Protein AF-A0A2W2H2L5-F1 (afdb_monomer)

Mean predicted aligned error: 10.48 Å

Foldseek 3Di:
DDDDDDDDDDDDDDDDDPPPPDDDDPVPVLLVVLVVLCVVVVHDSVLSNPDDPPDPDPQWDQLVDFEALDADAPPPVQVVLQVVVVVDDLVVLLVLLQLCLDAPQSVLVSLCSNDDKDQAHPQQLDGIALDDPCSSLLRRLLLLLLCQVCVPLRADSVVSNVQSNSSDNVSSLVSNVQSLLSSLVLLVDDLVVSLVSSVVSLVVQCVDPDPVSNVSSVVSCVSQVSVDPVSSVRGPSLSNNQSSQSSNCVPQPGYGFQFKKAFCDDPRHRFIWTFSHFDDDSDHDGQWTFIRTRPDPGTDIGGSRRIITDDPPDDPPPPPPPDD

Secondary structure (DSSP, 8-state):
-------------------------HHHHHHHHHHHHHHHHT--HHHHTTS-TT--STT-EETTSSEESS---S-HHHHHHHHHHTT--HHHHHHHHHHHHSTTHHHHHHHHHHS--B---TTS----BS--TTHHHHHHHHHHHHHHH-GGGSPPHHHHHHHHTTT-HHHHHHHHHHHHHHHHHHTTS-HHHHHHHHHHHHHHHHT-SSHHHHHHHHHHHHHH-TT-HHHHHTS-HHHHHHHHHHHHHHHH-EE-TT-EEEE-SGGGTT-EEEEEEEE--SSSS-SEEEEEETT-SS-EEE-GGGEEE---------------

Organism: NCBI:txid2666298

Nearest PDB structures (foldseek):
  7xn7-assembly1_W  TM=7.846E-01  e=3.409E-01  Komagataella phaffii
  8glt-assembly1_0  TM=2.342E-01  e=5.199E+00  synthetic construct
  7dmf-assembly1_A  TM=2.028E-01  e=4.264E+00  synthetic construct

Solvent-accessible surface area (backbone atoms only — not comparable to full-atom values): 18241 Å² total; per-residue (Å²): 132,88,78,90,81,88,88,80,89,82,88,84,88,84,86,95,72,88,77,77,76,76,77,78,62,78,61,57,64,51,54,47,50,26,48,53,48,12,65,75,72,74,44,58,54,78,60,41,61,69,54,74,96,78,70,91,52,94,78,64,40,43,40,72,52,58,68,34,67,74,44,89,66,84,49,63,67,47,51,49,54,54,56,50,62,77,66,56,51,70,71,54,30,23,52,50,12,43,30,47,46,35,79,39,53,34,26,21,46,39,47,47,68,74,43,59,52,40,72,45,52,88,83,35,68,50,62,63,38,40,38,60,74,60,34,36,58,54,39,17,45,41,42,45,26,48,41,65,76,41,58,87,58,53,68,59,68,68,60,36,55,56,44,10,70,70,30,39,52,69,58,43,46,61,65,39,43,65,43,53,46,51,36,48,54,51,72,72,46,57,70,68,62,45,36,53,49,37,46,52,31,34,56,54,24,54,71,40,90,51,65,69,49,21,52,50,21,54,51,46,49,73,76,55,34,63,88,38,69,70,60,50,71,69,50,27,59,69,19,38,48,27,42,44,40,25,53,51,22,70,80,37,38,18,67,12,51,57,29,43,27,32,30,67,52,72,102,53,44,76,37,50,27,30,30,65,35,63,38,70,63,94,64,74,42,63,67,27,31,34,28,32,38,48,78,44,96,58,69,45,80,42,49,31,80,37,24,30,37,54,71,95,79,70,74,81,75,78,72,78,79,77,82,128

Sequence (324 aa):
MMADDRHTVSDDQHDPCGDRRRRAVPGRARRRAIRARAAMSGVPYSVAARWPDAWPGQCETPASRGRTIYPAGTDGRRRRLIGRRARRTFHQRVQDARMAADLPRGRAGHLVERFPPARGDSGTGVGPLYHGEAREDVLAMVYFTVAAETPSIVPAPGELAWTAELGEETAVDTMCALIDRMVRLALDTEPATLRHRAAAAILAGAAHRGFRTRDEAARLAAAIAPHDPARWAELPFTGGRQILDALLVVAEDGHAPGTRVRITAGPRAGSGATIVGAIWGLTGPPLAYRVHPDRSQAAIVADPDDLIVLTRDSGPSAVPTQEV

Structure (mmCIF, N/CA/C/O backbone):
data_AF-A0A2W2H2L5-F1
#
_entry.id   AF-A0A2W2H2L5-F1
#
loop_
_atom_site.group_PDB
_atom_site.id
_atom_site.type_symbol
_atom_site.label_atom_id
_atom_site.label_alt_id
_atom_site.label_comp_id
_atom_site.label_asym_id
_atom_site.label_entity_id
_atom_site.label_seq_id
_atom_site.pdbx_PDB_ins_code
_atom_site.Cartn_x
_atom_site.Cartn_y
_atom_site.Cartn_z
_atom_site.occupancy
_atom_site.B_iso_or_equiv
_atom_site.auth_seq_id
_atom_site.auth_comp_id
_atom_site.auth_asym_id
_atom_site.auth_atom_id
_atom_site.pdbx_PDB_model_num
ATOM 1 N N . MET A 1 1 ? -42.651 -86.042 62.327 1.00 38.66 1 MET A N 1
ATOM 2 C CA . MET A 1 1 ? -41.682 -85.349 63.204 1.00 38.66 1 MET A CA 1
ATOM 3 C C . MET A 1 1 ? -41.670 -83.903 62.745 1.00 38.66 1 MET A C 1
ATOM 5 O O . MET A 1 1 ? -41.323 -83.684 61.598 1.00 38.66 1 MET A O 1
ATOM 9 N N . MET A 1 2 ? -42.416 -83.022 63.422 1.00 36.72 2 MET A N 1
ATOM 10 C CA . MET A 1 2 ? -41.898 -82.127 64.482 1.00 36.72 2 MET A CA 1
ATOM 11 C C . MET A 1 2 ? -40.766 -81.230 63.947 1.00 36.72 2 MET A C 1
ATOM 13 O O . MET A 1 2 ? -39.793 -81.773 63.445 1.00 36.72 2 MET A O 1
ATOM 17 N N . ALA A 1 3 ? -40.784 -79.902 64.033 1.00 40.78 3 ALA A N 1
ATOM 18 C CA . ALA A 1 3 ? -41.682 -78.932 64.661 1.00 40.78 3 ALA A CA 1
ATOM 19 C C . ALA A 1 3 ? -41.304 -77.519 64.126 1.00 40.78 3 ALA A C 1
ATOM 21 O O . ALA A 1 3 ? -40.204 -77.379 63.596 1.00 40.78 3 ALA A O 1
ATOM 22 N N . ASP A 1 4 ? -42.235 -76.555 64.225 1.00 47.56 4 ASP A N 1
ATOM 23 C CA . ASP A 1 4 ? -42.114 -75.177 64.775 1.00 47.56 4 ASP A CA 1
ATOM 24 C C . ASP A 1 4 ? -40.796 -74.366 64.636 1.00 47.56 4 ASP A C 1
ATOM 26 O O . ASP A 1 4 ? -39.705 -74.906 64.730 1.00 47.56 4 ASP A O 1
ATOM 30 N N . ASP A 1 5 ? -40.759 -73.029 64.541 1.00 46.47 5 ASP A N 1
ATOM 31 C CA . ASP A 1 5 ? -41.768 -71.968 64.643 1.00 46.47 5 ASP A CA 1
ATOM 32 C C . ASP A 1 5 ? -41.159 -70.625 64.142 1.00 46.47 5 ASP A C 1
ATOM 34 O O . ASP A 1 5 ? -39.952 -70.412 64.239 1.00 46.47 5 ASP A O 1
ATOM 38 N N . ARG A 1 6 ? -42.040 -69.739 63.643 1.00 47.91 6 ARG A N 1
ATOM 39 C CA . ARG A 1 6 ? -42.150 -68.255 63.792 1.00 47.91 6 ARG A CA 1
ATOM 40 C C . ARG A 1 6 ? -40.903 -67.347 63.894 1.00 47.91 6 ARG A C 1
ATOM 42 O O . ARG A 1 6 ? -40.088 -67.481 64.791 1.00 47.91 6 ARG A O 1
ATOM 49 N N . HIS A 1 7 ? -40.770 -66.329 63.025 1.00 44.81 7 HIS A N 1
ATOM 50 C CA . HIS A 1 7 ? -41.184 -64.893 63.151 1.00 44.81 7 HIS A CA 1
ATOM 51 C C . HIS A 1 7 ? -39.912 -64.045 62.856 1.00 44.81 7 HIS A C 1
ATOM 53 O O . HIS A 1 7 ? -38.825 -64.524 63.139 1.00 44.81 7 HIS A O 1
ATOM 59 N N . THR A 1 8 ? -39.859 -62.857 62.237 1.00 41.50 8 THR A N 1
ATOM 60 C CA . THR A 1 8 ? -40.768 -61.707 62.058 1.00 41.50 8 THR A CA 1
ATOM 61 C C . THR A 1 8 ? -40.174 -60.747 61.000 1.00 41.50 8 THR A C 1
ATOM 63 O O . THR A 1 8 ? -38.965 -60.551 60.981 1.00 41.50 8 THR A O 1
ATOM 66 N N . VAL A 1 9 ? -41.047 -60.166 60.164 1.00 48.09 9 VAL A N 1
ATOM 67 C CA . VAL A 1 9 ? -41.182 -58.744 59.741 1.00 48.09 9 VAL A CA 1
ATOM 68 C C . VAL A 1 9 ? -39.927 -57.850 59.611 1.00 48.09 9 VAL A C 1
ATOM 70 O O . VAL A 1 9 ? -39.242 -57.615 60.599 1.00 48.09 9 VAL A O 1
ATOM 73 N N . SER A 1 10 ? -39.733 -57.236 58.430 1.00 41.06 10 SER A N 1
ATOM 74 C CA . SER A 1 10 ? -39.792 -55.764 58.248 1.00 41.06 10 SER A CA 1
ATOM 75 C C . SER A 1 10 ? -39.623 -55.323 56.788 1.00 41.06 10 SER A C 1
ATOM 77 O O . SER A 1 10 ? -38.789 -55.852 56.056 1.00 41.06 10 SER A O 1
ATOM 79 N N . ASP A 1 11 ? -40.466 -54.355 56.420 1.00 49.06 11 ASP A N 1
ATOM 80 C CA . ASP A 1 11 ? -40.497 -53.543 55.200 1.00 49.06 11 ASP A CA 1
ATOM 81 C C . ASP A 1 11 ? -39.133 -52.947 54.817 1.00 49.06 11 ASP A C 1
ATOM 83 O O . ASP A 1 11 ? -38.386 -52.526 55.694 1.00 49.06 11 ASP A O 1
ATOM 87 N N . ASP A 1 12 ? -38.868 -52.802 53.512 1.00 43.22 12 ASP A N 1
ATOM 88 C CA . ASP A 1 12 ? -38.590 -51.464 52.973 1.00 43.22 12 ASP A CA 1
ATOM 89 C C . ASP A 1 12 ? -38.657 -51.382 51.438 1.00 43.22 12 ASP A C 1
ATOM 91 O O . ASP A 1 12 ? -38.227 -52.252 50.679 1.00 43.22 12 ASP A O 1
ATOM 95 N N . GLN A 1 13 ? -39.253 -50.275 51.013 1.00 46.31 13 GLN A N 1
ATOM 96 C CA . GLN A 1 13 ? -39.549 -49.819 49.659 1.00 46.31 13 GLN A CA 1
ATOM 97 C C . GLN A 1 13 ? -38.274 -49.454 48.875 1.00 46.31 13 GLN A C 1
ATOM 99 O O . GLN A 1 13 ? -37.405 -48.810 49.449 1.00 46.31 13 GLN A O 1
ATOM 104 N N . HIS A 1 14 ? -38.221 -49.682 47.552 1.00 40.81 14 HIS A N 1
ATOM 105 C CA . HIS A 1 14 ? -38.003 -48.599 46.563 1.00 40.81 14 HIS A CA 1
ATOM 106 C C . HIS A 1 14 ? -37.916 -49.075 45.097 1.00 40.81 14 HIS A C 1
ATOM 108 O O . HIS A 1 14 ? -36.978 -49.740 44.670 1.00 40.81 14 HIS A O 1
ATOM 114 N N . ASP A 1 15 ? -38.922 -48.617 44.353 1.00 44.72 15 ASP A N 1
ATOM 115 C CA . ASP A 1 15 ? -38.850 -47.783 43.144 1.00 44.72 15 ASP A CA 1
ATOM 116 C C . ASP A 1 15 ? -38.347 -48.359 41.790 1.00 44.72 15 ASP A C 1
ATOM 118 O O . ASP A 1 15 ? -37.144 -48.492 41.541 1.00 44.72 15 ASP A O 1
ATOM 122 N N . PRO A 1 16 ? -39.275 -48.611 40.839 1.00 50.47 16 PRO A N 1
ATOM 123 C CA . PRO A 1 16 ? -39.000 -48.973 39.460 1.00 50.47 16 PRO A CA 1
ATOM 124 C C . PRO A 1 16 ? -39.073 -47.733 38.553 1.00 50.47 16 PRO A C 1
ATOM 126 O O . PRO A 1 16 ? -40.080 -47.490 37.895 1.00 50.47 16 PRO A O 1
ATOM 129 N N . CYS A 1 17 ? -37.996 -46.955 38.441 1.00 41.69 17 CYS A N 1
ATOM 130 C CA . CYS A 1 17 ? -37.880 -45.994 37.339 1.00 41.69 17 CYS A CA 1
ATOM 131 C C . CYS A 1 17 ? -36.414 -45.732 36.981 1.00 41.69 17 CYS A C 1
ATOM 133 O O . CYS A 1 17 ? -35.768 -44.791 37.440 1.00 41.69 17 CYS A O 1
ATOM 135 N N . GLY A 1 18 ? -35.864 -46.615 36.144 1.00 41.22 18 GLY A N 1
ATOM 136 C CA . GLY A 1 18 ? -34.534 -46.474 35.560 1.00 41.22 18 GLY A CA 1
ATOM 137 C C . GLY A 1 18 ? -34.492 -45.359 34.518 1.00 41.22 18 GLY A C 1
ATOM 138 O O . GLY A 1 18 ? -34.442 -45.625 33.317 1.00 41.22 18 GLY A O 1
ATOM 139 N N . ASP A 1 19 ? -34.477 -44.112 34.978 1.00 42.84 19 ASP A N 1
ATOM 140 C CA . ASP A 1 19 ? -34.307 -42.932 34.142 1.00 42.84 19 ASP A CA 1
ATOM 141 C C . ASP A 1 19 ? -32.834 -42.836 33.695 1.00 42.84 19 ASP A C 1
ATOM 143 O O . ASP A 1 19 ? -31.970 -42.216 34.325 1.00 42.84 19 ASP A O 1
ATOM 147 N N . ARG A 1 20 ? -32.500 -43.543 32.605 1.00 44.34 20 ARG A N 1
ATOM 148 C CA . ARG A 1 20 ? -31.182 -43.488 31.951 1.00 44.34 20 ARG A CA 1
ATOM 149 C C . ARG A 1 20 ? -30.964 -42.091 31.366 1.00 44.34 20 ARG A C 1
ATOM 151 O O . ARG A 1 20 ? -31.125 -41.868 30.164 1.00 44.34 20 ARG A O 1
ATOM 158 N N . ARG A 1 21 ? -30.507 -41.158 32.206 1.00 46.94 21 ARG A N 1
ATOM 159 C CA . ARG A 1 21 ? -29.950 -39.865 31.790 1.00 46.94 21 ARG A CA 1
ATOM 160 C C . ARG A 1 21 ? -28.825 -40.103 30.782 1.00 46.94 21 ARG A C 1
ATOM 162 O O . ARG A 1 21 ? -27.706 -40.479 31.132 1.00 46.94 21 ARG A O 1
ATOM 169 N N . ARG A 1 22 ? -29.122 -39.883 29.499 1.00 48.09 22 ARG A N 1
ATOM 170 C CA . ARG A 1 22 ? -28.130 -39.870 28.418 1.00 48.09 22 ARG A CA 1
ATOM 171 C C . ARG A 1 22 ? -27.099 -38.784 28.730 1.00 48.09 22 ARG A C 1
ATOM 173 O O . ARG A 1 22 ? -27.402 -37.599 28.620 1.00 48.09 22 ARG A O 1
ATOM 180 N N . ARG A 1 23 ? -25.875 -39.181 29.098 1.00 42.28 23 ARG A N 1
ATOM 181 C CA . ARG A 1 23 ? -24.719 -38.273 29.185 1.00 42.28 23 ARG A CA 1
ATOM 182 C C . ARG A 1 23 ? -24.588 -37.518 27.859 1.00 42.28 23 ARG A C 1
ATOM 184 O O . ARG A 1 23 ? -24.378 -38.127 26.809 1.00 42.28 23 ARG A O 1
ATOM 191 N N . ALA A 1 24 ? -24.732 -36.196 27.902 1.00 43.38 24 ALA A N 1
ATOM 192 C CA . ALA A 1 24 ? -24.499 -35.337 26.752 1.00 43.38 24 ALA A CA 1
ATOM 193 C C . ALA A 1 24 ? -23.047 -35.519 26.284 1.00 43.38 24 ALA A C 1
ATOM 195 O O . ALA A 1 24 ? -22.110 -35.250 27.030 1.00 43.38 24 ALA A O 1
ATOM 196 N N . VAL A 1 25 ? -22.858 -36.015 25.058 1.00 45.66 25 VAL A N 1
ATOM 197 C CA . VAL A 1 25 ? -21.529 -36.226 24.466 1.00 45.66 25 VAL A CA 1
ATOM 198 C C . VAL A 1 25 ? -20.843 -34.856 24.326 1.00 45.66 25 VAL A C 1
ATOM 200 O O . VAL A 1 25 ? -21.313 -34.054 23.507 1.00 45.66 25 VAL A O 1
ATOM 203 N N . PRO A 1 26 ? -19.732 -34.584 25.045 1.00 54.06 26 PRO A N 1
ATOM 204 C CA . PRO A 1 26 ? -19.100 -33.256 25.121 1.00 54.06 26 PRO A CA 1
ATOM 205 C C . PRO A 1 26 ? -18.723 -32.652 23.755 1.00 54.06 26 PRO A C 1
ATOM 207 O O . PRO A 1 26 ? -18.597 -31.442 23.599 1.00 54.06 26 PRO A O 1
ATOM 210 N N . GLY A 1 27 ? -18.612 -33.482 22.713 1.00 65.25 27 GLY A N 1
ATOM 211 C CA . GLY A 1 27 ? -18.274 -33.048 21.359 1.00 65.25 27 GLY A CA 1
ATOM 212 C C . GLY A 1 27 ? -19.417 -32.442 20.533 1.00 65.25 27 GLY A C 1
ATOM 213 O O . GLY A 1 27 ? -19.134 -31.705 19.591 1.00 65.25 27 GLY A O 1
ATOM 214 N N . ARG A 1 28 ? -20.703 -32.718 20.815 1.00 75.56 28 ARG A N 1
ATOM 215 C CA . ARG A 1 28 ? -21.797 -32.230 19.937 1.00 75.56 28 ARG A CA 1
ATOM 216 C C . ARG A 1 28 ? -22.075 -30.742 20.115 1.00 75.56 28 ARG A C 1
ATOM 218 O O . ARG A 1 28 ? -22.237 -30.047 19.113 1.00 75.56 28 ARG A O 1
ATOM 225 N N . ALA A 1 29 ? -22.100 -30.269 21.360 1.00 74.44 29 ALA A N 1
ATOM 226 C CA . ALA A 1 29 ? -22.267 -28.852 21.675 1.00 74.44 29 ALA A CA 1
ATOM 227 C C . ALA A 1 29 ? -21.113 -28.033 21.082 1.00 74.44 29 ALA A C 1
ATOM 229 O O . ALA A 1 29 ? -21.357 -27.095 20.329 1.00 74.44 29 ALA A O 1
ATOM 230 N N . ARG A 1 30 ? -19.869 -28.492 21.278 1.00 76.44 30 ARG A N 1
ATOM 231 C CA . ARG A 1 30 ? -18.670 -27.884 20.688 1.00 76.44 30 ARG A CA 1
ATOM 232 C C . ARG A 1 30 ? -18.723 -27.840 19.158 1.00 76.44 30 ARG A C 1
ATOM 234 O O . ARG A 1 30 ? -18.556 -26.782 18.567 1.00 76.44 30 ARG A O 1
ATOM 241 N N . ARG A 1 31 ? -19.050 -28.952 18.486 1.00 81.75 31 ARG A N 1
ATOM 242 C CA . ARG A 1 31 ? -19.186 -28.975 17.012 1.00 81.75 31 ARG A CA 1
ATOM 243 C C . ARG A 1 31 ? -20.312 -28.073 16.494 1.00 81.75 31 ARG A C 1
ATOM 245 O O . ARG A 1 31 ? -20.193 -27.565 15.381 1.00 81.75 31 ARG A O 1
ATOM 252 N N . ARG A 1 32 ? -21.411 -27.904 17.243 1.00 81.69 32 ARG A N 1
ATOM 253 C CA . ARG A 1 32 ? -22.485 -26.952 16.902 1.00 81.69 32 ARG A CA 1
ATOM 254 C C . ARG A 1 32 ? -22.024 -25.510 17.091 1.00 81.69 32 ARG A C 1
ATOM 256 O O . ARG A 1 32 ? -22.256 -24.714 16.193 1.00 81.69 32 ARG A O 1
ATOM 263 N N . ALA A 1 33 ? -21.320 -25.209 18.181 1.00 74.62 33 ALA A N 1
ATOM 264 C CA . ALA A 1 33 ? -20.744 -23.891 18.430 1.00 74.62 33 ALA A CA 1
ATOM 265 C C . ALA A 1 33 ? -19.726 -23.504 17.346 1.00 74.62 33 ALA A C 1
ATOM 267 O O . ALA A 1 33 ? -19.825 -22.420 16.785 1.00 74.62 33 ALA A O 1
ATOM 268 N N . ILE A 1 34 ? -18.823 -24.415 16.961 1.00 77.00 34 ILE A N 1
ATOM 269 C CA . ILE A 1 34 ? -17.860 -24.181 15.872 1.00 77.00 34 ILE A CA 1
ATOM 270 C C . ILE A 1 34 ? -18.583 -23.961 14.536 1.00 77.00 34 ILE A C 1
ATOM 272 O O . ILE A 1 34 ? -18.215 -23.060 13.790 1.00 77.00 34 ILE A O 1
ATOM 276 N N . ARG A 1 35 ? -19.626 -24.748 14.226 1.00 82.06 35 ARG A N 1
ATOM 277 C CA . ARG A 1 35 ? -20.422 -24.561 12.998 1.00 82.06 35 ARG A CA 1
ATOM 278 C C . ARG A 1 35 ? -21.170 -23.231 12.978 1.00 82.06 35 ARG A C 1
ATOM 280 O O . ARG A 1 35 ? -21.120 -22.542 11.968 1.00 82.06 35 ARG A O 1
ATOM 287 N N . ALA A 1 36 ? -21.835 -22.875 14.075 1.00 74.69 36 ALA A N 1
ATOM 288 C CA . ALA A 1 36 ? -22.517 -21.593 14.206 1.00 74.69 36 ALA A CA 1
ATOM 289 C C . ALA A 1 36 ? -21.519 -20.437 14.062 1.00 74.69 36 ALA A C 1
ATOM 291 O O . ALA A 1 36 ? -21.773 -19.493 13.325 1.00 74.69 36 ALA A O 1
ATOM 292 N N . ARG A 1 37 ? -20.340 -20.560 14.682 1.00 71.25 37 ARG A N 1
ATOM 293 C CA . ARG A 1 37 ? -19.261 -19.576 14.576 1.00 71.25 37 ARG A CA 1
ATOM 294 C C . ARG A 1 37 ? -18.752 -19.435 13.146 1.00 71.25 37 ARG A C 1
ATOM 296 O O . ARG A 1 37 ? -18.727 -18.323 12.650 1.00 71.25 37 ARG A O 1
ATOM 303 N N . ALA A 1 38 ? -18.424 -20.542 12.480 1.00 73.75 38 ALA A N 1
ATOM 304 C CA . ALA A 1 38 ? -18.008 -20.563 11.078 1.00 73.75 38 ALA A CA 1
ATOM 305 C C . ALA A 1 38 ? -19.035 -19.887 10.153 1.00 73.75 38 ALA A C 1
ATOM 307 O O . ALA A 1 38 ? -18.658 -19.118 9.273 1.00 73.75 38 ALA A O 1
ATOM 308 N N . ALA A 1 39 ? -20.328 -20.136 10.385 1.00 70.31 39 ALA A N 1
ATOM 309 C CA . ALA A 1 39 ? -21.407 -19.511 9.627 1.00 70.31 39 ALA A CA 1
ATOM 310 C C . ALA A 1 39 ? -21.512 -17.999 9.888 1.00 70.31 39 ALA A C 1
ATOM 312 O O . ALA A 1 39 ? -21.643 -17.238 8.936 1.00 70.31 39 ALA A O 1
ATOM 313 N N . MET A 1 40 ? -21.416 -17.560 11.149 1.00 64.56 40 MET A N 1
ATOM 314 C CA . MET A 1 40 ? -21.498 -16.138 11.511 1.00 64.56 40 MET A CA 1
ATOM 315 C C . MET A 1 40 ? -20.288 -15.332 11.030 1.00 64.56 40 MET A C 1
ATOM 317 O O . MET A 1 40 ? -20.451 -14.210 10.570 1.00 64.56 40 MET A O 1
ATOM 321 N N . SER A 1 41 ? -19.076 -15.885 11.124 1.00 55.69 41 SER A N 1
ATOM 322 C CA . SER A 1 41 ? -17.852 -15.181 10.724 1.00 55.69 41 SER A CA 1
ATOM 323 C C . SER A 1 41 ? -17.445 -15.414 9.266 1.00 55.69 41 SER A C 1
ATOM 325 O O . SER A 1 41 ? -16.439 -14.864 8.824 1.00 55.69 41 SER A O 1
ATOM 327 N N . GLY A 1 42 ? -18.193 -16.226 8.511 1.00 59.00 42 GLY A N 1
ATOM 328 C CA . GLY A 1 42 ? -17.905 -16.518 7.104 1.00 59.00 42 GLY A CA 1
ATOM 329 C C . GLY A 1 42 ? -16.583 -17.261 6.868 1.00 59.00 42 GLY A C 1
ATOM 330 O O . GLY A 1 42 ? -16.026 -17.177 5.774 1.00 59.00 42 GLY A O 1
ATOM 331 N N . VAL A 1 43 ? -16.056 -17.972 7.874 1.00 64.56 43 VAL A N 1
ATOM 332 C CA . VAL A 1 43 ? -14.782 -18.713 7.782 1.00 64.56 43 VAL A CA 1
ATOM 333 C C . VAL A 1 43 ? -15.005 -20.228 7.714 1.00 64.56 43 VAL A C 1
ATOM 335 O O . VAL A 1 43 ? -15.984 -20.735 8.265 1.00 64.56 43 VAL A O 1
ATOM 338 N N . PRO A 1 44 ? -14.088 -21.004 7.102 1.00 76.12 44 PRO A N 1
ATOM 339 C CA . PRO A 1 44 ? -14.177 -22.461 7.096 1.00 76.12 44 PRO A CA 1
ATOM 340 C C . PRO A 1 44 ? -14.185 -23.062 8.509 1.00 76.12 44 PRO A C 1
ATOM 342 O O . PRO A 1 44 ? -13.498 -22.586 9.416 1.00 76.12 44 PRO A O 1
ATOM 345 N N . TYR A 1 45 ? -14.896 -24.181 8.684 1.00 79.88 45 TYR A N 1
ATOM 346 C CA . TYR A 1 45 ? -15.022 -24.885 9.969 1.00 79.88 45 TYR A CA 1
ATOM 347 C C . TYR A 1 45 ? -13.668 -25.174 10.640 1.00 79.88 45 TYR A C 1
ATOM 349 O O . TYR A 1 45 ? -13.535 -25.033 11.852 1.00 79.88 45 TYR A O 1
ATOM 357 N N . SER A 1 46 ? -12.652 -25.560 9.864 1.00 74.12 46 SER A N 1
ATOM 358 C CA . SER A 1 46 ? -11.307 -25.879 10.364 1.00 74.12 46 SER A CA 1
ATOM 359 C C . SER A 1 46 ? -10.554 -24.669 10.920 1.00 74.12 46 SER A C 1
ATOM 361 O O . SER A 1 46 ? -9.665 -24.854 11.748 1.00 74.12 46 SER A O 1
ATOM 363 N N . VAL A 1 47 ? -10.902 -23.453 10.491 1.00 70.00 47 VAL A N 1
ATOM 364 C CA . VAL A 1 47 ? -10.371 -22.195 11.033 1.00 70.00 47 VAL A CA 1
ATOM 365 C C . VAL A 1 47 ? -11.104 -21.857 12.327 1.00 70.00 47 VAL A C 1
ATOM 367 O O . VAL A 1 47 ? -10.467 -21.668 13.360 1.00 70.00 47 VAL A O 1
ATOM 370 N N . ALA A 1 48 ? -12.440 -21.912 12.310 1.00 69.94 48 ALA A N 1
ATOM 371 C CA . ALA A 1 48 ? -13.263 -21.685 13.500 1.00 69.94 48 ALA A CA 1
ATOM 372 C C . ALA A 1 48 ? -12.965 -22.686 14.636 1.00 69.94 48 ALA A C 1
ATOM 374 O O . ALA A 1 48 ? -13.058 -22.333 15.808 1.00 69.94 48 ALA A O 1
ATOM 375 N N . ALA A 1 49 ? -12.584 -23.926 14.305 1.00 76.19 49 ALA A N 1
ATOM 376 C CA . ALA A 1 49 ? -12.261 -24.978 15.272 1.00 76.19 49 ALA A CA 1
ATOM 377 C C . ALA A 1 49 ? -10.937 -24.759 16.023 1.00 76.19 49 ALA A C 1
ATOM 379 O O . ALA A 1 49 ? -10.736 -25.368 17.073 1.00 76.19 49 ALA A O 1
ATOM 380 N N . ARG A 1 50 ? -10.026 -23.936 15.482 1.00 73.00 50 ARG A N 1
ATOM 381 C CA . ARG A 1 50 ? -8.729 -23.617 16.109 1.00 73.00 50 ARG A CA 1
ATOM 382 C C . ARG A 1 50 ? -8.823 -22.461 17.097 1.00 73.00 50 ARG A C 1
ATOM 384 O O . ARG A 1 50 ? -7.855 -22.181 17.796 1.00 73.00 50 ARG A O 1
ATOM 391 N N . TRP A 1 51 ? -9.959 -21.773 17.147 1.00 65.75 51 TRP A N 1
ATOM 392 C CA . TRP A 1 51 ? -10.151 -20.682 18.087 1.00 65.75 51 TRP A CA 1
ATOM 393 C C . TRP A 1 51 ? -10.450 -21.261 19.477 1.00 65.75 51 TRP A C 1
ATOM 395 O O . TRP A 1 51 ? -11.333 -22.113 19.590 1.00 65.75 51 TRP A O 1
ATOM 405 N N . PRO A 1 52 ? -9.720 -20.849 20.530 1.00 56.22 52 PRO A N 1
ATOM 406 C CA . PRO A 1 52 ? -9.914 -21.389 21.870 1.00 56.22 52 PRO A CA 1
ATOM 407 C C . PRO A 1 52 ? -11.341 -21.134 22.376 1.00 56.22 52 PRO A C 1
ATOM 409 O O . PRO A 1 52 ? -11.928 -20.078 22.127 1.00 56.22 52 PRO A O 1
ATOM 412 N N . ASP A 1 53 ? -11.881 -22.109 23.114 1.00 53.31 53 ASP A N 1
ATOM 413 C CA . ASP A 1 53 ? -13.258 -22.140 23.639 1.00 53.31 53 ASP A CA 1
ATOM 414 C C . ASP A 1 53 ? -13.539 -21.045 24.706 1.00 53.31 53 ASP A C 1
ATOM 416 O O . ASP A 1 53 ? -14.658 -20.931 25.194 1.00 53.31 53 ASP A O 1
ATOM 420 N N . ALA A 1 54 ? -12.545 -20.216 25.054 1.00 45.34 54 ALA A N 1
ATOM 421 C CA . ALA A 1 54 ? -12.536 -19.363 26.245 1.00 45.34 54 ALA A CA 1
ATOM 422 C C . ALA A 1 54 ? -12.674 -17.846 26.000 1.00 45.34 54 ALA A C 1
ATOM 424 O O . ALA A 1 54 ? -12.393 -17.084 26.916 1.00 45.34 54 ALA A O 1
ATOM 425 N N . TRP A 1 55 ? -13.086 -17.374 24.815 1.00 48.41 55 TRP A N 1
ATOM 426 C CA . TRP A 1 55 ? -13.318 -15.930 24.627 1.00 48.41 55 TRP A CA 1
ATOM 427 C C . TRP A 1 55 ? -14.763 -15.556 25.008 1.00 48.41 55 TRP A C 1
ATOM 429 O O . TRP A 1 55 ? -15.687 -15.933 24.275 1.00 48.41 55 TRP A O 1
ATOM 439 N N . PRO A 1 56 ? -15.000 -14.855 26.13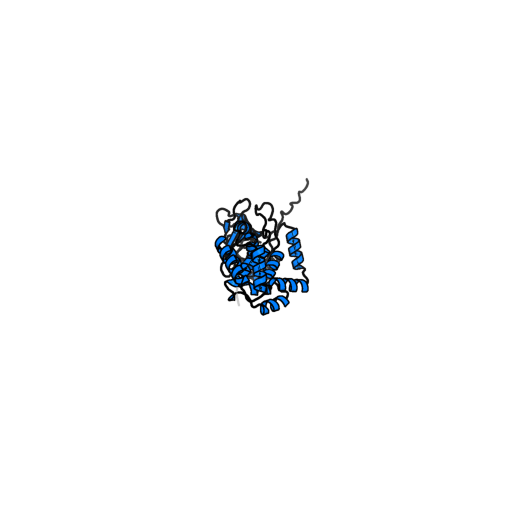5 1.00 40.59 56 PRO A N 1
ATOM 440 C CA . PRO A 1 56 ? -16.333 -14.450 26.551 1.00 40.59 56 PRO A CA 1
ATOM 441 C C . PRO A 1 56 ? -16.714 -13.195 25.763 1.00 40.59 56 PRO A C 1
ATOM 443 O O . PRO A 1 56 ? -16.194 -12.114 26.006 1.00 40.59 56 PRO A O 1
ATOM 446 N N . GLY A 1 57 ? -17.587 -13.362 24.773 1.00 51.50 57 GLY A N 1
ATOM 447 C CA . GLY A 1 57 ? -18.011 -12.290 23.874 1.00 51.50 57 GLY A CA 1
ATOM 448 C C . GLY A 1 57 ? -18.247 -12.855 22.484 1.00 51.50 57 GLY A C 1
ATOM 449 O O . GLY A 1 57 ? -17.324 -13.010 21.685 1.00 51.50 57 GLY A O 1
ATOM 450 N N . GLN A 1 58 ? -19.488 -13.252 22.207 1.00 52.72 58 GLN A N 1
ATOM 451 C CA . GLN A 1 58 ? -19.884 -13.674 20.867 1.00 52.72 58 GLN A CA 1
ATOM 452 C C . GLN A 1 58 ? -19.615 -12.497 19.911 1.00 52.72 58 GLN A C 1
ATOM 454 O O . GLN A 1 58 ? -20.072 -11.392 20.170 1.00 52.72 58 GLN A O 1
ATOM 459 N N . CYS A 1 59 ? -18.843 -12.748 18.847 1.00 60.75 59 CYS A N 1
ATOM 460 C CA . CYS A 1 59 ? -18.464 -11.809 17.772 1.00 60.75 59 CYS A CA 1
ATOM 461 C C . CYS A 1 59 ? -17.217 -10.931 17.986 1.00 60.75 59 CYS A C 1
ATOM 463 O O . CYS A 1 59 ? -16.829 -10.220 17.063 1.00 60.75 59 CYS A O 1
ATOM 465 N N . GLU A 1 60 ? -16.514 -11.034 19.114 1.00 71.56 60 GLU A N 1
ATOM 466 C CA . GLU A 1 60 ? -15.266 -10.286 19.317 1.00 71.56 60 GLU A CA 1
ATOM 467 C C . GLU A 1 60 ? -14.056 -11.097 18.836 1.00 71.56 60 GLU A C 1
ATOM 469 O O . GLU A 1 60 ? -13.792 -12.198 19.324 1.00 71.56 60 GLU A O 1
ATOM 474 N N . THR A 1 61 ? -13.338 -10.575 17.837 1.00 84.38 61 THR A N 1
ATOM 475 C CA . THR A 1 61 ? -12.111 -11.193 17.307 1.00 84.38 61 THR A CA 1
ATOM 476 C C . THR A 1 61 ? -10.941 -10.244 17.559 1.00 84.38 61 THR A C 1
ATOM 478 O O . THR A 1 61 ? -11.028 -9.093 17.124 1.00 84.38 61 THR A O 1
ATOM 481 N N . PRO A 1 62 ? -9.872 -10.674 18.257 1.00 87.38 62 PRO A N 1
ATOM 482 C CA . PRO A 1 62 ? -8.648 -9.883 18.373 1.00 87.38 62 PRO A CA 1
ATOM 483 C C . PRO A 1 62 ? -8.113 -9.501 16.992 1.00 87.38 62 PRO A C 1
ATOM 485 O O . PRO A 1 62 ? -8.196 -10.313 16.071 1.00 87.38 62 PRO A O 1
ATOM 488 N N . ALA A 1 63 ? -7.539 -8.309 16.837 1.00 86.56 63 ALA A N 1
ATOM 489 C CA . ALA A 1 63 ? -6.990 -7.865 15.554 1.00 86.56 63 ALA A CA 1
ATOM 490 C C . ALA A 1 63 ? -5.723 -8.639 15.145 1.00 86.56 63 ALA A C 1
ATOM 492 O O . ALA A 1 63 ? -5.309 -8.570 13.991 1.00 86.56 63 ALA A O 1
ATOM 493 N N . SER A 1 64 ? -5.139 -9.415 16.062 1.00 87.44 64 SER A N 1
ATOM 494 C CA . SER A 1 64 ? -4.114 -10.421 15.766 1.00 87.44 64 SER A CA 1
ATOM 495 C C . SER A 1 64 ? -4.648 -11.646 15.010 1.00 87.44 64 SER A C 1
ATOM 497 O O . SER A 1 64 ? -3.870 -12.527 14.642 1.00 87.44 64 SER A O 1
ATOM 499 N N . ARG A 1 65 ? -5.969 -11.758 14.787 1.00 85.50 65 ARG A N 1
ATOM 500 C CA . ARG A 1 65 ? -6.598 -12.924 14.152 1.00 85.50 65 ARG A CA 1
ATOM 501 C C . ARG A 1 65 ? -7.611 -12.549 13.078 1.00 85.50 65 ARG A C 1
ATOM 503 O O . ARG A 1 65 ? -8.513 -11.745 13.281 1.00 85.50 65 ARG A O 1
ATOM 510 N N . GLY A 1 66 ? -7.568 -13.304 11.982 1.00 86.62 66 GLY A N 1
ATOM 511 C CA . GLY A 1 66 ? -8.481 -13.129 10.857 1.00 86.62 66 GLY A CA 1
ATOM 512 C C . GLY A 1 66 ? -8.028 -12.002 9.941 1.00 86.62 66 GLY A C 1
ATOM 513 O O . GLY A 1 66 ? -6.906 -11.518 10.048 1.00 86.62 66 GLY A O 1
ATOM 514 N N . ARG A 1 67 ? -8.892 -11.613 8.996 1.00 88.44 67 ARG A N 1
ATOM 515 C CA . ARG A 1 67 ? -8.538 -10.567 8.039 1.00 88.44 67 ARG A CA 1
ATOM 516 C C . ARG A 1 67 ? -9.704 -9.727 7.557 1.00 88.44 67 ARG A C 1
ATOM 518 O O . ARG A 1 67 ? -10.804 -10.238 7.350 1.00 88.44 67 ARG A O 1
ATOM 525 N N . THR A 1 68 ? -9.423 -8.457 7.284 1.00 88.69 68 THR A N 1
ATOM 526 C CA . THR A 1 68 ? -10.361 -7.535 6.627 1.00 88.69 68 THR A CA 1
ATOM 527 C C . THR A 1 68 ? -9.660 -6.847 5.466 1.00 88.69 68 THR A C 1
ATOM 529 O O . THR A 1 68 ? -8.809 -6.000 5.695 1.00 88.69 68 THR A O 1
ATOM 532 N N . ILE A 1 69 ? -10.035 -7.171 4.226 1.00 87.56 69 ILE A N 1
ATOM 533 C CA . ILE A 1 69 ? -9.441 -6.567 3.013 1.00 87.56 69 ILE A CA 1
ATOM 534 C C . ILE A 1 69 ? -10.212 -5.306 2.603 1.00 87.56 69 ILE A C 1
ATOM 536 O O . ILE A 1 69 ? -9.641 -4.271 2.261 1.00 87.56 69 ILE A O 1
ATOM 540 N N . TYR A 1 70 ? -11.541 -5.389 2.672 1.00 88.75 70 TYR A N 1
ATOM 541 C CA . TYR A 1 70 ? -12.460 -4.308 2.345 1.00 88.75 70 TYR A CA 1
ATOM 542 C C . TYR A 1 70 ? -13.326 -4.009 3.564 1.00 88.75 70 TYR A C 1
ATOM 544 O O . TYR A 1 70 ? -14.370 -4.643 3.730 1.00 88.75 70 TYR A O 1
ATOM 552 N N . PRO A 1 71 ? -12.904 -3.078 4.436 1.00 87.19 71 PRO A N 1
ATOM 553 C CA . PRO A 1 71 ? -13.678 -2.747 5.620 1.00 87.19 71 PRO A CA 1
ATOM 554 C C . PRO A 1 71 ? -15.096 -2.324 5.254 1.00 87.19 71 PRO A C 1
ATOM 556 O O . PRO A 1 71 ? -15.309 -1.570 4.298 1.00 87.19 71 PRO A O 1
ATOM 559 N N . ALA A 1 72 ? -16.070 -2.817 6.019 1.00 80.94 72 ALA A N 1
ATOM 560 C CA . ALA A 1 72 ? -17.457 -2.414 5.869 1.00 80.94 72 ALA A CA 1
ATOM 561 C C . ALA A 1 72 ? -17.552 -0.911 6.158 1.00 80.94 72 ALA A C 1
ATOM 563 O O . ALA A 1 72 ? -17.425 -0.497 7.304 1.00 80.94 72 ALA A O 1
ATOM 564 N N . GLY A 1 73 ? -17.734 -0.097 5.118 1.00 79.44 73 GLY A N 1
ATOM 565 C CA . GLY A 1 73 ? -17.850 1.363 5.185 1.00 79.44 73 GLY A CA 1
ATOM 566 C C . GLY A 1 73 ? -19.276 1.847 4.908 1.00 79.44 73 GLY A C 1
ATOM 567 O O . GLY A 1 73 ? -20.053 1.161 4.230 1.00 79.44 73 GLY A O 1
ATOM 568 N N . THR A 1 74 ? -19.618 3.060 5.349 1.00 82.50 74 THR A N 1
ATOM 569 C CA . THR A 1 74 ? -20.861 3.729 4.907 1.00 82.50 74 THR A CA 1
ATOM 570 C C . THR A 1 74 ? -20.753 4.292 3.484 1.00 82.50 74 THR A C 1
ATOM 572 O O . THR A 1 74 ? -21.770 4.615 2.869 1.00 82.50 74 THR A O 1
ATOM 575 N N . ASP A 1 75 ? -19.542 4.336 2.913 1.00 86.56 75 ASP A N 1
ATOM 576 C CA . ASP A 1 75 ? -19.269 4.840 1.566 1.00 86.56 75 ASP A CA 1
ATOM 577 C C . ASP A 1 75 ? -19.890 3.952 0.469 1.00 86.56 75 ASP A C 1
ATOM 579 O O . ASP A 1 75 ? -19.303 2.985 -0.031 1.00 86.56 75 ASP A O 1
ATOM 583 N N . GLY A 1 76 ? -21.107 4.315 0.058 1.00 87.50 76 GLY A N 1
ATOM 584 C CA . GLY A 1 76 ? -21.844 3.620 -0.991 1.00 87.50 76 GLY A CA 1
ATOM 585 C C . GLY A 1 76 ? -21.141 3.620 -2.352 1.00 87.50 76 GLY A C 1
ATOM 586 O O . GLY A 1 76 ? -21.315 2.667 -3.113 1.00 87.50 76 GLY A O 1
ATOM 587 N N . ARG A 1 77 ? -20.322 4.636 -2.671 1.00 88.56 77 ARG A N 1
ATOM 588 C CA . ARG A 1 77 ? -19.564 4.670 -3.932 1.00 88.56 77 ARG A CA 1
ATOM 589 C C . ARG A 1 77 ? -18.471 3.609 -3.903 1.00 88.56 77 ARG A C 1
ATOM 591 O O . ARG A 1 77 ? -18.410 2.801 -4.830 1.00 88.56 77 ARG A O 1
ATOM 598 N N . ARG A 1 78 ? -17.667 3.566 -2.837 1.00 89.38 78 ARG A N 1
ATOM 599 C CA . ARG A 1 78 ? -16.617 2.552 -2.671 1.00 89.38 78 ARG A CA 1
ATOM 600 C C . ARG A 1 78 ? -17.194 1.137 -2.668 1.00 89.38 78 ARG A C 1
ATOM 602 O O . ARG A 1 78 ? -16.693 0.287 -3.401 1.00 89.38 78 ARG A O 1
ATOM 609 N N . ARG A 1 79 ? -18.295 0.895 -1.942 1.00 89.81 79 ARG A N 1
ATOM 610 C CA . ARG A 1 79 ? -18.983 -0.412 -1.956 1.00 89.81 79 ARG A CA 1
ATOM 611 C C . ARG A 1 79 ? -19.409 -0.834 -3.364 1.00 89.81 79 ARG A C 1
ATOM 613 O O . ARG A 1 79 ? -19.230 -1.992 -3.727 1.00 89.81 79 ARG A O 1
ATOM 620 N N . ARG A 1 80 ? -19.933 0.089 -4.184 1.00 90.94 80 ARG A N 1
ATOM 621 C CA . ARG A 1 80 ? -20.298 -0.210 -5.582 1.00 90.94 80 ARG A CA 1
ATOM 622 C C . ARG A 1 80 ? -19.086 -0.576 -6.438 1.00 90.94 80 ARG A C 1
ATOM 624 O O . ARG A 1 80 ? -19.200 -1.499 -7.239 1.00 90.94 80 ARG A O 1
ATOM 631 N N . LEU A 1 81 ? -17.957 0.118 -6.280 1.00 91.12 81 LEU A N 1
ATOM 632 C CA . LEU A 1 81 ? -16.721 -0.186 -7.014 1.00 91.12 81 LEU A CA 1
ATOM 633 C C . LEU A 1 81 ? -16.189 -1.580 -6.655 1.00 91.12 81 LEU A C 1
ATOM 635 O O . LEU A 1 81 ? -15.944 -2.390 -7.547 1.00 91.12 81 LEU A O 1
ATOM 639 N N . ILE A 1 82 ? -16.125 -1.900 -5.360 1.00 89.62 82 ILE A N 1
ATOM 640 C CA . ILE A 1 82 ? -15.716 -3.227 -4.873 1.00 89.62 82 ILE A CA 1
ATOM 641 C C . ILE A 1 82 ? -16.682 -4.309 -5.376 1.00 89.62 82 ILE A C 1
ATOM 643 O O . ILE A 1 82 ? -16.259 -5.327 -5.920 1.00 89.62 82 ILE A O 1
ATOM 647 N N . GLY A 1 83 ? -17.993 -4.066 -5.281 1.00 90.19 83 GLY A N 1
ATOM 648 C CA . GLY A 1 83 ? -19.010 -4.998 -5.768 1.00 90.19 83 GLY A CA 1
ATOM 649 C C . GLY A 1 83 ? -18.950 -5.237 -7.281 1.00 90.19 83 GLY A C 1
ATOM 650 O O . GLY A 1 83 ? -19.247 -6.340 -7.730 1.00 90.19 83 GLY A O 1
ATOM 651 N N . ARG A 1 84 ? -18.547 -4.240 -8.083 1.00 92.25 84 ARG A N 1
ATOM 652 C CA . ARG A 1 84 ? -18.296 -4.427 -9.523 1.00 92.25 84 ARG A CA 1
ATOM 653 C C . ARG A 1 84 ? -17.092 -5.336 -9.766 1.00 92.25 84 ARG A C 1
ATOM 655 O O . ARG A 1 84 ? -17.204 -6.238 -10.588 1.00 92.25 84 ARG A O 1
ATOM 662 N N . ARG A 1 85 ? -15.994 -5.163 -9.018 1.00 91.88 85 ARG A N 1
ATOM 663 C CA . ARG A 1 85 ? -14.817 -6.048 -9.116 1.00 91.88 85 ARG A CA 1
ATOM 664 C C . ARG A 1 85 ? -15.162 -7.502 -8.787 1.00 91.88 85 ARG A C 1
ATOM 666 O O . ARG A 1 85 ? -14.719 -8.409 -9.484 1.00 91.88 85 ARG A O 1
ATOM 673 N N . ALA A 1 86 ? -16.007 -7.741 -7.788 1.00 89.94 86 ALA A N 1
ATOM 674 C CA . ALA A 1 86 ? -16.447 -9.097 -7.449 1.00 89.94 86 ALA A CA 1
ATOM 675 C C . ALA A 1 86 ? -17.245 -9.795 -8.574 1.00 89.94 86 ALA A C 1
ATOM 677 O O . ALA A 1 86 ? -17.356 -11.015 -8.570 1.00 89.94 86 ALA A O 1
ATOM 678 N N . ARG A 1 87 ? -17.787 -9.039 -9.542 1.00 93.06 87 ARG A N 1
ATOM 679 C CA . ARG A 1 87 ? -18.585 -9.548 -10.674 1.00 93.06 87 ARG A CA 1
ATOM 680 C C . ARG A 1 87 ? -17.851 -9.484 -12.018 1.00 93.06 87 ARG A C 1
ATOM 682 O O . ARG A 1 87 ? -18.496 -9.493 -13.064 1.00 93.06 87 ARG A O 1
ATOM 689 N N . ARG A 1 88 ? -16.523 -9.363 -12.005 1.00 94.88 88 ARG A N 1
ATOM 690 C CA . ARG A 1 88 ? -15.722 -9.348 -13.236 1.00 94.88 88 ARG A CA 1
ATOM 691 C C . ARG A 1 88 ? -15.834 -10.677 -13.975 1.00 94.88 88 ARG A C 1
ATOM 693 O O . ARG A 1 88 ? -15.839 -11.746 -13.369 1.00 94.88 88 ARG A O 1
ATOM 700 N N . THR A 1 89 ? -15.872 -10.587 -15.297 1.00 96.88 89 THR A N 1
ATOM 701 C CA . THR A 1 89 ? -15.719 -11.738 -16.191 1.00 96.88 89 THR A CA 1
ATOM 702 C C . THR A 1 89 ? -14.298 -12.302 -16.110 1.00 96.88 89 THR A C 1
ATOM 704 O O . THR A 1 89 ? -13.377 -11.629 -15.644 1.00 96.88 89 THR A O 1
ATOM 707 N N . PHE A 1 90 ? -14.092 -13.521 -16.614 1.00 95.69 90 PHE A N 1
ATOM 708 C CA . PHE A 1 90 ? -12.754 -14.112 -16.706 1.00 95.69 90 PHE A CA 1
ATOM 709 C C . PHE A 1 90 ? -11.784 -13.233 -17.514 1.00 95.69 90 PHE A C 1
ATOM 711 O O . PHE A 1 90 ? -10.695 -12.936 -17.039 1.00 95.69 90 PHE A O 1
ATOM 718 N N . HIS A 1 91 ? -12.206 -12.724 -18.678 1.00 97.56 91 HIS A N 1
ATOM 719 C CA . HIS A 1 91 ? -11.374 -11.836 -19.498 1.00 97.56 91 HIS A CA 1
ATOM 720 C C . HIS A 1 91 ? -10.942 -10.572 -18.737 1.00 97.56 91 HIS A C 1
ATOM 722 O O . HIS A 1 91 ? -9.777 -10.186 -18.779 1.00 97.56 91 HIS A O 1
ATOM 728 N N . GLN A 1 92 ? -11.864 -9.944 -17.997 1.00 97.06 92 GLN A N 1
ATOM 729 C CA . GLN A 1 92 ? -11.536 -8.785 -17.158 1.00 97.06 92 GLN A CA 1
ATOM 730 C C . GLN A 1 92 ? -10.545 -9.146 -16.048 1.00 97.06 92 GLN A C 1
ATOM 732 O O . GLN A 1 92 ? -9.622 -8.388 -15.787 1.00 97.06 92 GLN A O 1
ATOM 737 N N . ARG A 1 93 ? -10.692 -10.318 -15.423 1.00 97.69 93 ARG A N 1
ATOM 738 C CA . ARG A 1 93 ? -9.741 -10.792 -14.412 1.00 97.69 93 ARG A CA 1
ATOM 739 C C . ARG A 1 93 ? -8.340 -11.040 -14.980 1.00 97.69 93 ARG A C 1
ATOM 741 O O . ARG A 1 93 ? -7.369 -10.671 -14.332 1.00 97.69 93 ARG A O 1
ATOM 748 N N . VAL A 1 94 ? -8.229 -11.624 -16.177 1.00 98.25 94 VAL A N 1
ATOM 749 C CA . VAL A 1 94 ? -6.939 -11.796 -16.875 1.00 98.25 94 VAL A CA 1
ATOM 750 C C . VAL A 1 94 ? -6.313 -10.440 -17.188 1.00 98.25 94 VAL A C 1
ATOM 752 O O . VAL A 1 94 ? -5.131 -10.235 -16.934 1.00 98.25 94 VAL A O 1
ATOM 755 N N . GLN A 1 95 ? -7.100 -9.479 -17.677 1.00 98.19 95 GLN A N 1
ATOM 756 C CA . GLN A 1 95 ? -6.615 -8.119 -17.915 1.00 98.19 95 GLN A CA 1
ATOM 757 C C . GLN A 1 95 ? -6.110 -7.453 -16.626 1.00 98.19 95 GLN A C 1
ATOM 759 O O . GLN A 1 95 ? -5.026 -6.872 -16.624 1.00 98.19 95 GLN A O 1
ATOM 764 N N . ASP A 1 96 ? -6.853 -7.581 -15.527 1.00 97.50 96 ASP A N 1
ATOM 765 C CA . ASP A 1 96 ? -6.463 -7.019 -14.234 1.00 97.50 96 ASP A CA 1
ATOM 766 C C . ASP A 1 96 ? -5.203 -7.692 -13.678 1.00 97.50 96 ASP A C 1
ATOM 768 O O . ASP A 1 96 ? -4.346 -7.006 -13.126 1.00 97.50 96 ASP A O 1
ATOM 772 N N . ALA A 1 97 ? -5.056 -9.008 -13.857 1.00 98.12 97 ALA A N 1
ATOM 773 C CA . ALA A 1 97 ? -3.863 -9.748 -13.461 1.00 98.12 97 ALA A CA 1
ATOM 774 C C . ALA A 1 97 ? -2.639 -9.372 -14.316 1.00 98.12 97 ALA A C 1
ATOM 776 O O . ALA A 1 97 ? -1.551 -9.199 -13.772 1.00 98.12 97 ALA A O 1
ATOM 777 N N . ARG A 1 98 ? -2.810 -9.157 -15.630 1.00 98.44 98 ARG A N 1
ATOM 778 C CA . ARG A 1 98 ? -1.748 -8.639 -16.515 1.00 98.44 98 ARG A CA 1
ATOM 779 C C . ARG A 1 98 ? -1.306 -7.246 -16.096 1.00 98.44 98 ARG A C 1
ATOM 781 O O . ARG A 1 98 ? -0.111 -6.981 -16.039 1.00 98.44 98 ARG A O 1
ATOM 788 N N . MET A 1 99 ? -2.260 -6.379 -15.760 1.00 98.19 99 MET A N 1
ATOM 789 C CA . MET A 1 99 ? -1.959 -5.060 -15.213 1.00 98.19 99 MET A CA 1
ATOM 790 C C . MET A 1 99 ? -1.189 -5.191 -13.890 1.00 98.19 99 MET A C 1
ATOM 792 O O . MET A 1 99 ? -0.141 -4.578 -13.741 1.00 98.19 99 MET A O 1
ATOM 796 N N . ALA A 1 100 ? -1.632 -6.053 -12.968 1.00 98.12 100 ALA A N 1
ATOM 797 C CA . ALA A 1 100 ? -0.958 -6.297 -11.687 1.00 98.12 100 ALA A CA 1
ATOM 798 C C . ALA A 1 100 ? 0.476 -6.850 -11.821 1.00 98.12 100 ALA A C 1
ATOM 800 O O . ALA A 1 100 ? 1.305 -6.623 -10.934 1.00 98.12 100 ALA A O 1
ATOM 801 N N . ALA A 1 101 ? 0.749 -7.592 -12.898 1.00 98.38 101 ALA A N 1
ATOM 802 C CA . ALA A 1 101 ? 2.040 -8.199 -13.213 1.00 98.38 101 ALA A CA 1
ATOM 803 C C . ALA A 1 101 ? 3.025 -7.235 -13.903 1.00 98.38 101 ALA A C 1
ATOM 805 O O . ALA A 1 101 ? 4.226 -7.504 -13.929 1.00 98.38 101 ALA A O 1
ATOM 806 N N . ASP A 1 102 ? 2.549 -6.115 -14.452 1.00 98.06 102 ASP A N 1
ATOM 807 C CA . ASP A 1 102 ? 3.380 -5.148 -15.172 1.00 98.06 102 ASP A CA 1
ATOM 808 C C . ASP A 1 102 ? 4.024 -4.137 -14.205 1.00 98.06 102 ASP A C 1
ATOM 810 O O . ASP A 1 102 ? 3.424 -3.145 -13.790 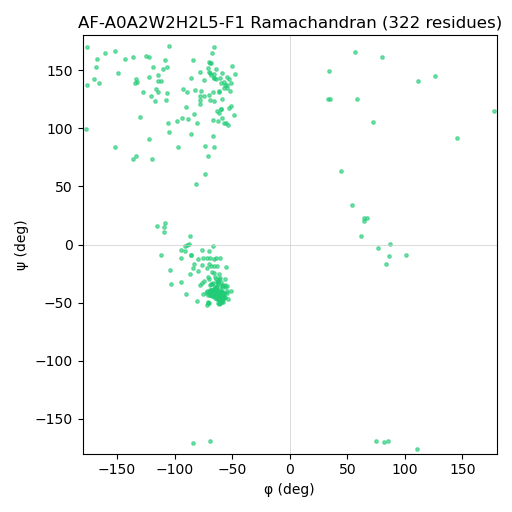1.00 98.06 102 ASP A O 1
ATOM 814 N N . LEU A 1 103 ? 5.262 -4.411 -13.793 1.00 97.31 103 LEU A N 1
ATOM 815 C CA . LEU A 1 103 ? 6.031 -3.557 -12.885 1.00 97.31 103 LEU A CA 1
ATOM 816 C C . LEU A 1 103 ? 6.789 -2.439 -13.633 1.00 97.31 103 LEU A C 1
ATOM 818 O O . LEU A 1 103 ? 7.370 -2.693 -14.687 1.00 97.31 103 LEU A O 1
ATOM 822 N N . PRO A 1 104 ? 6.903 -1.228 -13.051 1.00 98.12 104 PRO A N 1
ATOM 823 C CA . PRO A 1 104 ? 6.272 -0.787 -11.801 1.00 98.12 104 PRO A CA 1
ATOM 824 C C . PRO A 1 104 ? 4.857 -0.214 -12.001 1.00 98.12 104 PRO A C 1
ATOM 826 O O . PRO A 1 104 ? 4.050 -0.215 -11.071 1.00 98.12 104 PRO A O 1
ATOM 829 N N . ARG A 1 105 ? 4.566 0.303 -13.201 1.00 97.75 105 ARG A N 1
ATOM 830 C CA . ARG A 1 105 ? 3.408 1.161 -13.467 1.00 97.75 105 ARG A CA 1
ATOM 831 C C . ARG A 1 105 ? 2.088 0.406 -13.443 1.00 97.75 105 ARG A C 1
ATOM 833 O O . ARG A 1 105 ? 1.179 0.825 -12.732 1.00 97.75 105 ARG A O 1
ATOM 840 N N . GLY A 1 106 ? 1.975 -0.686 -14.195 1.00 98.31 106 GLY A N 1
ATOM 841 C CA . GLY A 1 106 ? 0.756 -1.487 -14.223 1.00 98.31 106 GLY A CA 1
ATOM 842 C C . GLY A 1 106 ? 0.369 -1.959 -12.824 1.00 98.31 106 GLY A C 1
ATOM 843 O O . GLY A 1 106 ? -0.774 -1.770 -12.412 1.00 98.31 106 GLY A O 1
ATOM 844 N N . ARG A 1 107 ? 1.328 -2.461 -12.036 1.00 98.50 107 ARG A N 1
ATOM 845 C CA . ARG A 1 107 ? 1.084 -2.869 -10.648 1.00 98.50 107 ARG A CA 1
ATOM 846 C C . ARG A 1 107 ? 0.553 -1.714 -9.806 1.00 98.50 10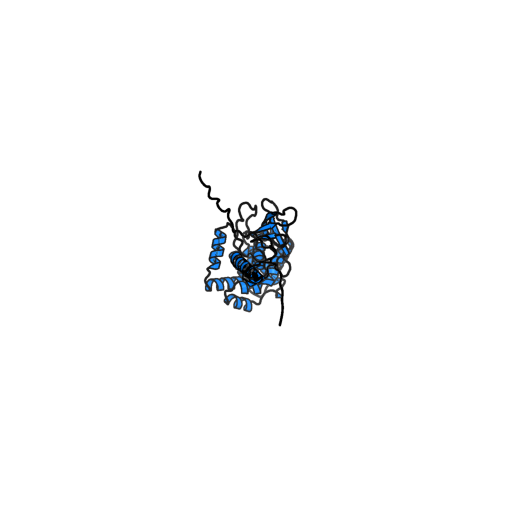7 ARG A C 1
ATOM 848 O O . ARG A 1 107 ? -0.446 -1.878 -9.109 1.00 98.50 107 ARG A O 1
ATOM 855 N N . ALA A 1 108 ? 1.172 -0.539 -9.891 1.00 98.69 108 ALA A N 1
ATOM 856 C CA . ALA A 1 108 ? 0.709 0.646 -9.177 1.00 98.69 108 ALA A CA 1
ATOM 857 C C . ALA A 1 108 ? -0.721 1.057 -9.578 1.00 98.69 108 ALA A C 1
ATOM 859 O O . ALA A 1 108 ? -1.559 1.275 -8.698 1.00 98.69 108 ALA A O 1
ATOM 860 N N . GLY A 1 109 ? -1.018 1.102 -10.880 1.00 98.44 109 GLY A N 1
ATOM 861 C CA . GLY A 1 109 ? -2.349 1.426 -11.403 1.00 98.44 109 GLY A CA 1
ATOM 862 C C . GLY A 1 109 ? -3.400 0.419 -10.937 1.00 98.44 109 GLY A C 1
ATOM 863 O O . GLY A 1 109 ? -4.416 0.794 -10.348 1.00 98.44 109 GLY A O 1
ATOM 864 N N . HIS A 1 110 ? -3.091 -0.872 -11.066 1.00 98.25 110 HIS A N 1
ATOM 865 C CA . HIS A 1 110 ? -3.934 -1.963 -10.589 1.00 98.25 110 HIS A CA 1
ATOM 866 C C . HIS A 1 110 ? -4.288 -1.814 -9.101 1.00 98.25 110 HIS A C 1
ATOM 868 O O . HIS A 1 110 ? -5.451 -1.956 -8.711 1.00 98.25 110 HIS A O 1
ATOM 874 N N . LEU A 1 111 ? -3.300 -1.512 -8.252 1.00 98.19 111 LEU A N 1
ATOM 875 C CA . LEU A 1 111 ? -3.516 -1.358 -6.815 1.00 98.19 111 LEU A CA 1
ATOM 876 C C . LEU A 1 111 ? -4.382 -0.133 -6.485 1.00 98.19 111 LEU A C 1
ATOM 878 O O . LEU A 1 111 ? -5.266 -0.222 -5.629 1.00 98.19 111 LEU A O 1
ATOM 882 N N . VAL A 1 112 ? -4.194 0.990 -7.181 1.00 97.81 112 VAL A N 1
ATOM 883 C CA . VAL A 1 112 ? -5.035 2.188 -7.010 1.00 97.81 112 VAL A CA 1
ATOM 884 C C . VAL A 1 112 ? -6.487 1.922 -7.413 1.00 97.81 112 VAL A C 1
ATOM 886 O O . VAL A 1 112 ? -7.405 2.385 -6.727 1.00 97.81 112 VAL A O 1
ATOM 889 N N . GLU A 1 113 ? -6.717 1.151 -8.475 1.00 96.44 113 GLU A N 1
ATOM 890 C CA . GLU A 1 113 ? -8.062 0.740 -8.888 1.00 96.44 113 GLU A CA 1
ATOM 891 C C . GLU A 1 113 ? -8.701 -0.257 -7.914 1.00 96.44 113 GLU A C 1
ATOM 893 O O . GLU A 1 113 ? -9.900 -0.176 -7.617 1.00 96.44 113 GLU A O 1
ATOM 898 N N . ARG A 1 114 ? -7.911 -1.209 -7.403 1.00 95.81 114 ARG A N 1
ATOM 899 C CA . ARG A 1 114 ? -8.361 -2.232 -6.450 1.00 95.81 114 ARG A CA 1
ATOM 900 C C . ARG A 1 114 ? -8.738 -1.637 -5.097 1.00 95.81 114 ARG A C 1
ATOM 902 O O . ARG A 1 114 ? -9.667 -2.140 -4.456 1.00 95.81 114 ARG A O 1
ATOM 909 N N . PHE A 1 115 ? -8.058 -0.571 -4.678 1.00 96.19 115 PHE A N 1
ATOM 910 C CA . PHE A 1 115 ? -8.260 0.108 -3.399 1.00 96.19 115 PHE A CA 1
ATOM 911 C C . PHE A 1 115 ? -8.663 1.580 -3.606 1.00 96.19 115 PHE A C 1
ATOM 913 O O . PHE A 1 115 ? -7.870 2.493 -3.359 1.00 96.19 115 PHE A O 1
ATOM 920 N N . PRO A 1 116 ? -9.913 1.837 -4.044 1.00 95.19 116 PRO A N 1
ATOM 921 C CA . PRO A 1 116 ? -10.371 3.192 -4.320 1.00 95.19 116 PRO A CA 1
ATOM 922 C C . PRO A 1 116 ? -10.489 4.028 -3.030 1.00 95.19 116 PRO A C 1
ATOM 924 O O . PRO A 1 116 ? -10.721 3.463 -1.950 1.00 95.19 116 PRO A O 1
ATOM 927 N N . PRO A 1 117 ? -10.425 5.373 -3.132 1.00 95.06 117 PRO A N 1
ATOM 928 C CA . PRO A 1 117 ? -10.588 6.265 -1.990 1.00 95.06 117 PRO A CA 1
ATOM 929 C C . PRO A 1 117 ? -11.870 5.984 -1.203 1.00 95.06 117 PRO A C 1
ATOM 931 O O . PRO A 1 117 ? -12.923 5.717 -1.786 1.00 95.06 117 PRO A O 1
ATOM 934 N N . ALA A 1 118 ? -11.791 6.100 0.121 1.00 92.44 118 ALA A N 1
A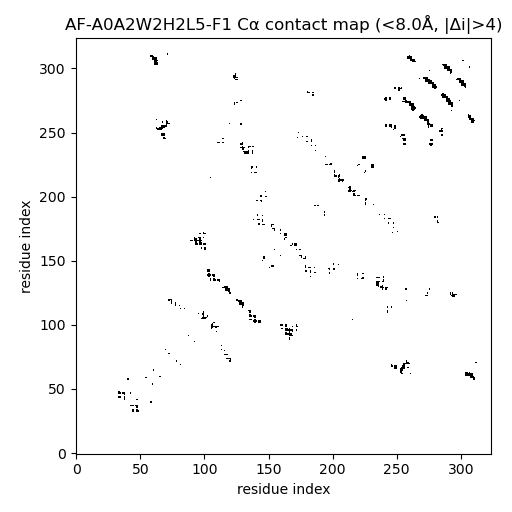TOM 935 C CA . ALA A 1 118 ? -12.947 6.188 1.009 1.00 92.44 118 ALA A CA 1
ATOM 936 C C . ALA A 1 118 ? -12.989 7.550 1.688 1.00 92.44 118 ALA A C 1
ATOM 938 O O . ALA A 1 118 ? -11.956 8.095 2.061 1.00 92.44 118 ALA A O 1
ATOM 939 N N . ARG A 1 119 ? -14.195 8.063 1.926 1.00 87.56 119 ARG A N 1
ATOM 940 C CA . ARG A 1 119 ? -14.402 9.351 2.613 1.00 87.56 119 ARG A CA 1
ATOM 941 C C . ARG A 1 119 ? -14.200 9.317 4.137 1.00 87.56 119 ARG A C 1
ATOM 943 O O . ARG A 1 119 ? -14.245 10.371 4.755 1.00 87.56 119 ARG A O 1
ATOM 950 N N . GLY A 1 120 ? -13.964 8.140 4.719 1.00 83.56 120 GLY A N 1
ATOM 951 C CA . GLY A 1 120 ? -14.027 7.925 6.169 1.00 83.56 120 GLY A CA 1
ATOM 952 C C . GLY A 1 120 ? -15.472 7.741 6.651 1.00 83.56 120 GLY A C 1
ATOM 953 O O . GLY A 1 120 ? -16.425 8.057 5.936 1.00 83.56 120 GLY A O 1
ATOM 954 N N . ASP A 1 121 ? -15.647 7.177 7.846 1.00 85.44 121 ASP A N 1
ATOM 955 C CA . ASP A 1 121 ? -16.968 7.030 8.462 1.00 85.44 121 ASP A CA 1
ATOM 956 C C . ASP A 1 121 ? -17.301 8.276 9.300 1.00 85.44 121 ASP A C 1
ATOM 958 O O . ASP A 1 121 ? -16.513 8.702 10.152 1.00 85.44 121 ASP A O 1
ATOM 962 N N . SER A 1 122 ? -18.499 8.831 9.101 1.00 83.94 122 SER A N 1
ATOM 963 C CA . SER A 1 122 ? -19.011 9.963 9.880 1.00 83.94 122 SER A CA 1
ATOM 964 C C . SER A 1 122 ? -18.983 9.675 11.385 1.00 83.94 122 SER A C 1
ATOM 966 O O . SER A 1 122 ? -19.372 8.592 11.817 1.00 83.94 122 SER A O 1
ATOM 968 N N . GLY A 1 123 ? -18.555 10.656 12.184 1.00 84.50 123 GLY A N 1
ATOM 969 C CA . GLY A 1 123 ? -18.509 10.559 13.649 1.00 84.50 123 GLY A CA 1
ATOM 970 C C . GLY A 1 123 ? -17.239 9.923 14.227 1.00 84.50 123 GLY A C 1
ATOM 971 O O . GLY A 1 123 ? -17.012 10.030 15.428 1.00 84.50 123 GLY A O 1
ATOM 972 N N . THR A 1 124 ? -16.380 9.325 13.394 1.00 86.69 124 THR A N 1
ATOM 973 C CA . THR A 1 124 ? -15.104 8.735 13.849 1.00 86.69 124 THR A CA 1
ATOM 974 C C . THR A 1 124 ? -13.972 9.761 13.962 1.00 86.69 124 THR A C 1
ATOM 976 O O . THR A 1 124 ? -12.988 9.528 14.657 1.00 86.69 124 THR A O 1
ATOM 979 N N . GLY A 1 125 ? -14.100 10.906 13.282 1.00 89.44 125 GLY A N 1
ATOM 980 C CA . GLY A 1 125 ? -13.029 11.902 13.146 1.00 89.44 125 GLY A CA 1
ATOM 981 C C . GLY A 1 125 ? -11.944 11.512 12.136 1.00 89.44 125 GLY A C 1
ATOM 982 O O . GLY A 1 125 ? -11.055 12.310 11.863 1.00 89.44 125 GLY A O 1
ATOM 983 N N . VAL A 1 126 ? -12.026 10.318 11.539 1.00 91.50 126 VAL A N 1
ATOM 984 C CA . VAL A 1 126 ? -11.074 9.867 10.522 1.00 91.50 126 VAL A CA 1
ATOM 985 C C . VAL A 1 126 ? -11.389 10.517 9.183 1.00 91.50 126 VAL A C 1
ATOM 987 O O . VAL A 1 126 ? -12.500 10.387 8.667 1.00 91.50 126 VAL A O 1
ATOM 990 N N . GLY A 1 127 ? -10.392 11.198 8.618 1.00 91.50 127 GLY A N 1
ATOM 991 C CA . GLY A 1 127 ? -10.468 11.782 7.283 1.00 91.50 127 GLY A CA 1
ATOM 992 C C . GLY A 1 127 ? -10.504 10.739 6.155 1.00 91.50 127 GLY A C 1
ATOM 993 O O . GLY A 1 127 ? -10.654 9.536 6.391 1.00 91.50 127 GLY A O 1
ATOM 994 N N . PRO A 1 128 ? -10.347 11.181 4.897 1.00 94.00 128 PRO A N 1
ATOM 995 C CA . PRO A 1 128 ? -10.323 10.277 3.758 1.00 94.00 128 PRO A CA 1
ATOM 996 C C . PRO A 1 128 ? -9.223 9.209 3.885 1.00 94.00 128 PRO A C 1
ATOM 998 O O . PRO A 1 128 ? -8.095 9.486 4.290 1.00 94.00 128 PRO A O 1
ATOM 1001 N N . LEU A 1 129 ? -9.532 7.979 3.490 1.00 95.94 129 LEU A N 1
ATOM 1002 C CA . LEU A 1 129 ? -8.588 6.863 3.424 1.00 95.94 129 LEU A CA 1
ATOM 1003 C C . LEU A 1 129 ? -8.314 6.517 1.964 1.00 95.94 129 LEU A C 1
ATOM 1005 O O . LEU A 1 129 ? -9.192 6.669 1.113 1.00 95.94 129 LEU A O 1
ATOM 1009 N N . TYR A 1 130 ? -7.126 5.990 1.680 1.00 96.38 130 TYR A N 1
ATOM 1010 C CA . TYR A 1 130 ? -6.676 5.629 0.334 1.00 96.38 130 TYR A CA 1
ATOM 1011 C C . TYR A 1 130 ? -6.791 6.816 -0.636 1.00 96.38 130 TYR A C 1
ATOM 1013 O O . TYR A 1 130 ? -7.167 6.647 -1.792 1.00 96.38 130 TYR A O 1
ATOM 1021 N N . HIS A 1 131 ? -6.565 8.035 -0.140 1.00 95.06 131 HIS A N 1
ATOM 1022 C CA . HIS A 1 131 ? -6.831 9.285 -0.852 1.00 95.06 131 HIS A CA 1
ATOM 1023 C C . HIS A 1 131 ? -5.547 9.950 -1.367 1.00 95.06 131 HIS A C 1
ATOM 1025 O O . HIS A 1 131 ? -4.440 9.535 -1.031 1.00 95.06 131 HIS A O 1
ATOM 1031 N N . GLY A 1 132 ? -5.723 10.990 -2.187 1.00 95.06 132 GLY A N 1
ATOM 1032 C CA . GLY A 1 132 ? -4.650 11.810 -2.746 1.00 95.06 132 GLY A CA 1
ATOM 1033 C C . GLY A 1 132 ? -4.482 11.628 -4.254 1.00 95.06 132 GLY A C 1
ATOM 1034 O O . GLY A 1 132 ? -4.657 10.528 -4.778 1.00 95.06 132 GLY A O 1
ATOM 1035 N N . GLU A 1 133 ? -4.218 12.713 -4.964 1.00 92.06 133 GLU A N 1
ATOM 1036 C CA . GLU A 1 133 ? -3.976 12.688 -6.409 1.00 92.06 133 GLU A CA 1
ATOM 1037 C C . GLU A 1 133 ? -2.552 12.188 -6.682 1.00 92.06 133 GLU A C 1
ATOM 1039 O O . GLU A 1 133 ? -1.678 12.377 -5.847 1.00 92.06 133 GLU A O 1
ATOM 1044 N N . ALA A 1 134 ? -2.320 11.496 -7.801 1.00 95.81 134 ALA A N 1
ATOM 1045 C CA . ALA A 1 134 ? -1.026 10.879 -8.143 1.00 95.81 134 ALA A CA 1
ATOM 1046 C C . ALA A 1 134 ? -0.562 9.698 -7.251 1.00 95.81 134 ALA A C 1
ATOM 1048 O O . ALA A 1 134 ? 0.620 9.361 -7.219 1.00 95.81 134 ALA A O 1
ATOM 1049 N N . ARG A 1 135 ? -1.475 8.992 -6.555 1.00 97.25 135 ARG A N 1
ATOM 1050 C CA . ARG A 1 135 ? -1.120 7.755 -5.810 1.00 97.25 135 ARG A CA 1
ATOM 1051 C C . ARG A 1 135 ? -0.463 6.692 -6.692 1.00 97.25 135 ARG A C 1
ATOM 1053 O O . ARG A 1 135 ? 0.415 5.981 -6.213 1.00 97.25 135 ARG A O 1
ATOM 1060 N N . GLU A 1 136 ? -0.909 6.575 -7.942 1.00 98.00 136 GLU A N 1
ATOM 1061 C CA . GLU A 1 136 ? -0.325 5.650 -8.919 1.00 98.00 136 GLU A CA 1
ATOM 1062 C C . GLU A 1 136 ? 1.143 5.998 -9.161 1.00 98.00 136 GLU A C 1
ATOM 1064 O O . GLU A 1 136 ? 2.002 5.133 -9.028 1.00 98.00 136 GLU A O 1
ATOM 1069 N N . ASP A 1 137 ? 1.444 7.271 -9.415 1.00 98.25 137 ASP A N 1
ATOM 1070 C CA . ASP A 1 137 ? 2.809 7.730 -9.668 1.00 98.25 137 ASP A CA 1
ATOM 1071 C C . ASP A 1 137 ? 3.710 7.558 -8.449 1.00 98.25 137 ASP A C 1
ATOM 1073 O O . ASP A 1 137 ? 4.854 7.132 -8.591 1.00 98.25 137 ASP A O 1
ATOM 1077 N N . VAL A 1 138 ? 3.192 7.824 -7.244 1.00 98.19 138 VAL A N 1
ATOM 1078 C CA . VAL A 1 138 ? 3.931 7.578 -5.998 1.00 98.19 138 VAL A CA 1
ATOM 1079 C C . VAL A 1 138 ? 4.270 6.100 -5.853 1.00 98.19 138 VAL A C 1
ATOM 1081 O O . VAL A 1 138 ? 5.428 5.768 -5.614 1.00 98.19 138 VAL A O 1
ATOM 1084 N N . LEU A 1 139 ? 3.295 5.201 -6.009 1.00 98.69 139 LEU A N 1
ATOM 1085 C CA . LEU A 1 139 ? 3.554 3.765 -5.904 1.00 98.69 139 LEU A CA 1
ATOM 1086 C C . LEU A 1 139 ? 4.524 3.299 -6.99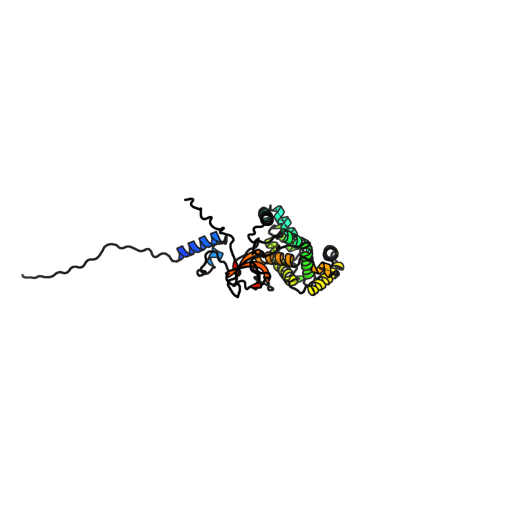4 1.00 98.69 139 LEU A C 1
ATOM 1088 O O . LEU A 1 139 ? 5.496 2.619 -6.673 1.00 98.69 139 LEU A O 1
ATOM 1092 N N . ALA A 1 140 ? 4.315 3.707 -8.249 1.00 98.62 140 ALA A N 1
ATOM 1093 C CA . ALA A 1 140 ? 5.193 3.362 -9.364 1.00 98.62 140 ALA A CA 1
ATOM 1094 C C . ALA A 1 140 ? 6.633 3.838 -9.115 1.00 98.62 140 ALA A C 1
ATOM 1096 O O . ALA A 1 140 ? 7.572 3.071 -9.315 1.00 98.62 140 ALA A O 1
ATOM 1097 N N . MET A 1 141 ? 6.811 5.056 -8.596 1.00 98.56 141 MET A N 1
ATOM 1098 C CA . MET A 1 141 ? 8.118 5.597 -8.220 1.00 98.56 141 MET A CA 1
ATOM 1099 C C . MET A 1 141 ? 8.801 4.754 -7.139 1.00 98.56 141 MET A C 1
ATOM 1101 O O . MET A 1 141 ? 9.988 4.445 -7.270 1.00 98.56 141 MET A O 1
ATOM 1105 N N . VAL A 1 142 ? 8.080 4.336 -6.093 1.00 98.62 142 VAL A N 1
ATOM 1106 C CA . VAL A 1 142 ? 8.691 3.525 -5.029 1.00 98.62 142 VAL A CA 1
ATOM 1107 C C . VAL A 1 142 ? 8.992 2.102 -5.510 1.00 98.62 142 VAL A C 1
ATOM 1109 O O . VAL A 1 142 ? 10.078 1.604 -5.219 1.00 98.62 142 VAL A O 1
ATOM 1112 N N . TYR A 1 143 ? 8.116 1.470 -6.304 1.00 98.81 143 TYR A N 1
ATOM 1113 C CA . TYR A 1 143 ? 8.429 0.190 -6.964 1.00 98.81 143 TYR A CA 1
ATOM 1114 C C . TYR A 1 143 ? 9.676 0.304 -7.840 1.00 98.81 143 TYR A C 1
ATOM 1116 O O . TYR A 1 143 ? 10.559 -0.546 -7.754 1.00 98.81 143 TYR A O 1
ATOM 1124 N N . PHE A 1 144 ? 9.771 1.362 -8.649 1.00 98.62 144 PHE A N 1
ATOM 1125 C CA . PHE A 1 144 ? 10.922 1.617 -9.510 1.00 98.62 144 PHE A CA 1
ATOM 1126 C C . PHE A 1 144 ? 12.212 1.780 -8.698 1.00 98.62 144 PHE A C 1
ATOM 1128 O O . PHE A 1 144 ? 13.230 1.175 -9.023 1.00 98.62 144 PHE A O 1
ATOM 1135 N N . THR A 1 145 ? 12.149 2.543 -7.604 1.00 98.69 145 THR A N 1
ATOM 1136 C CA . THR A 1 145 ? 13.280 2.771 -6.694 1.00 98.69 145 THR A CA 1
ATOM 1137 C C . THR A 1 145 ? 13.761 1.465 -6.068 1.00 98.69 145 THR A C 1
ATOM 1139 O O . THR A 1 145 ? 14.938 1.129 -6.165 1.00 98.69 145 THR A O 1
ATOM 1142 N N . VAL A 1 146 ? 12.845 0.683 -5.491 1.00 98.69 146 VAL A N 1
ATOM 1143 C CA . VAL A 1 146 ? 13.166 -0.600 -4.851 1.00 98.69 146 VAL A CA 1
ATOM 1144 C C . VAL A 1 146 ? 13.707 -1.616 -5.863 1.00 98.69 146 VAL A C 1
ATOM 1146 O O . VAL A 1 146 ? 14.681 -2.306 -5.570 1.00 98.69 146 VAL A O 1
ATOM 1149 N N . ALA A 1 147 ? 13.127 -1.686 -7.065 1.00 98.38 147 ALA A N 1
ATOM 1150 C CA . ALA A 1 147 ? 13.597 -2.570 -8.130 1.00 98.38 147 ALA A CA 1
ATOM 1151 C C . ALA A 1 147 ? 15.004 -2.199 -8.630 1.00 98.38 147 ALA A C 1
ATOM 1153 O O . ALA A 1 147 ? 15.795 -3.089 -8.936 1.00 98.38 147 ALA A O 1
ATOM 1154 N N . ALA A 1 148 ? 15.327 -0.903 -8.698 1.00 98.12 148 ALA A N 1
ATOM 1155 C CA . ALA A 1 148 ? 16.656 -0.433 -9.085 1.00 98.12 148 ALA A CA 1
ATOM 1156 C C . ALA A 1 148 ? 17.718 -0.756 -8.020 1.00 98.12 148 ALA A C 1
ATOM 1158 O O . ALA A 1 148 ? 18.836 -1.136 -8.357 1.00 98.12 148 ALA A O 1
ATOM 1159 N N . GLU A 1 149 ? 17.370 -0.624 -6.739 1.00 98.44 149 GLU A N 1
ATOM 1160 C CA . GLU A 1 149 ? 18.286 -0.881 -5.624 1.00 98.44 149 GLU A CA 1
ATOM 1161 C C . GLU A 1 149 ? 18.472 -2.371 -5.332 1.00 98.44 149 GLU A C 1
ATOM 1163 O O . GLU A 1 149 ? 19.552 -2.795 -4.927 1.00 98.44 149 GLU A O 1
ATOM 1168 N N . THR A 1 150 ? 17.424 -3.178 -5.508 1.00 98.00 150 THR A N 1
ATOM 1169 C CA . THR A 1 150 ? 17.452 -4.621 -5.242 1.00 98.00 150 THR A CA 1
ATOM 1170 C C . THR A 1 150 ? 16.824 -5.396 -6.407 1.00 98.00 150 THR A C 1
ATOM 1172 O O . THR A 1 150 ? 15.710 -5.903 -6.293 1.00 98.00 150 THR A O 1
ATOM 1175 N N . PRO A 1 151 ? 17.520 -5.557 -7.546 1.00 97.06 151 PRO A N 1
ATOM 1176 C CA . PRO A 1 151 ? 16.951 -6.255 -8.702 1.00 97.06 151 PRO A CA 1
ATOM 1177 C C . PRO A 1 151 ? 16.580 -7.721 -8.427 1.00 97.06 151 PRO A C 1
ATOM 1179 O O . PRO A 1 151 ? 15.700 -8.267 -9.083 1.00 97.06 151 PRO A O 1
ATOM 1182 N N . SER A 1 152 ? 17.223 -8.362 -7.444 1.00 97.38 152 SER A N 1
ATOM 1183 C CA . SER A 1 152 ? 17.029 -9.781 -7.114 1.00 97.38 152 SER A CA 1
ATOM 1184 C C . SER A 1 152 ? 15.672 -10.120 -6.491 1.00 97.38 152 SER A C 1
ATOM 1186 O O . SER A 1 152 ? 15.307 -11.292 -6.480 1.00 97.38 152 SER A O 1
ATOM 1188 N N . ILE A 1 153 ? 14.924 -9.137 -5.976 1.00 97.38 153 ILE A N 1
ATOM 1189 C CA . ILE A 1 153 ? 13.572 -9.360 -5.426 1.00 97.38 153 ILE A CA 1
ATOM 1190 C C . ILE A 1 153 ? 12.462 -9.110 -6.452 1.00 97.38 153 ILE A C 1
ATOM 1192 O O . ILE A 1 153 ? 11.287 -9.305 -6.142 1.00 97.38 153 ILE A O 1
ATOM 1196 N N . VAL A 1 154 ? 12.815 -8.638 -7.651 1.00 97.75 154 VAL A N 1
ATOM 1197 C CA . VAL A 1 154 ? 11.866 -8.427 -8.745 1.00 97.75 154 VAL A CA 1
ATOM 1198 C C . VAL A 1 154 ? 11.575 -9.788 -9.380 1.00 97.75 154 VAL A C 1
ATOM 1200 O O . VAL A 1 154 ? 12.510 -10.431 -9.864 1.00 97.75 154 VAL A O 1
ATOM 1203 N N . PRO A 1 155 ? 10.313 -10.251 -9.410 1.00 97.56 155 PRO A N 1
ATOM 1204 C CA . PRO A 1 155 ? 10.007 -11.540 -10.016 1.00 97.56 155 PRO A CA 1
ATOM 1205 C C . PRO A 1 155 ? 10.308 -11.542 -11.519 1.00 97.56 155 PRO A C 1
ATOM 1207 O O . PRO A 1 155 ? 10.213 -10.509 -12.192 1.00 97.56 155 PRO A O 1
ATOM 1210 N N . ALA A 1 156 ? 10.654 -12.710 -12.063 1.00 97.00 156 ALA A N 1
ATOM 1211 C CA . ALA A 1 156 ? 10.998 -12.830 -13.472 1.00 97.00 156 ALA A CA 1
ATOM 1212 C C . ALA A 1 156 ? 9.800 -12.428 -14.362 1.00 97.00 156 ALA A C 1
ATOM 1214 O O . ALA A 1 156 ? 8.696 -12.951 -14.173 1.00 97.00 156 ALA A O 1
ATOM 1215 N N . PRO A 1 157 ? 9.985 -11.563 -15.382 1.00 95.94 157 PRO A N 1
ATOM 1216 C CA . PRO A 1 157 ? 8.873 -11.087 -16.208 1.00 95.94 157 PRO A CA 1
ATOM 1217 C C . PRO A 1 157 ? 8.085 -12.206 -16.900 1.00 95.94 157 PRO A C 1
ATOM 1219 O O . PRO A 1 157 ? 6.869 -12.106 -17.034 1.00 95.94 157 PRO A O 1
ATOM 1222 N N . GLY A 1 158 ? 8.763 -13.281 -17.321 1.00 97.12 158 GLY A N 1
ATOM 1223 C CA . GLY A 1 158 ? 8.117 -14.434 -17.954 1.00 97.12 158 GLY A CA 1
ATOM 1224 C C . GLY A 1 158 ? 7.200 -15.207 -17.003 1.00 97.12 158 GLY A C 1
ATOM 1225 O O . GLY A 1 158 ? 6.102 -15.594 -17.394 1.00 97.12 158 GLY A O 1
ATOM 1226 N N . GLU A 1 159 ? 7.611 -15.378 -15.745 1.00 97.12 159 GLU A N 1
ATOM 1227 C CA . GLU A 1 159 ? 6.810 -16.060 -14.723 1.00 97.12 159 GLU A CA 1
ATOM 1228 C C . GLU A 1 159 ? 5.598 -15.219 -14.307 1.00 97.12 159 GLU A C 1
ATOM 1230 O O . GLU A 1 159 ? 4.494 -15.749 -14.170 1.00 97.12 159 GLU A O 1
ATOM 1235 N N . LEU A 1 160 ? 5.777 -13.900 -14.165 1.00 97.44 160 LEU A N 1
ATOM 1236 C CA . LEU A 1 160 ? 4.675 -12.973 -13.893 1.00 97.44 160 LEU A CA 1
ATOM 1237 C C . LEU A 1 160 ? 3.666 -12.939 -15.041 1.00 97.44 160 LEU A C 1
ATOM 1239 O O . LEU A 1 160 ? 2.463 -13.008 -14.793 1.00 97.44 160 LEU A O 1
ATOM 1243 N N . ALA A 1 161 ? 4.144 -12.874 -16.287 1.00 97.75 161 ALA A N 1
ATOM 1244 C CA . ALA A 1 161 ? 3.284 -12.895 -17.464 1.00 97.75 161 ALA A CA 1
ATOM 1245 C C . ALA A 1 161 ? 2.477 -14.196 -17.539 1.00 97.75 161 ALA A C 1
ATOM 1247 O O . ALA A 1 161 ? 1.267 -14.147 -17.728 1.00 97.75 161 ALA A O 1
ATOM 1248 N N . TRP A 1 162 ? 3.117 -15.348 -17.322 1.00 97.88 162 TRP A N 1
ATOM 1249 C CA . TRP A 1 162 ? 2.424 -16.637 -17.288 1.00 97.88 162 TRP A CA 1
ATOM 1250 C C . TRP A 1 162 ? 1.390 -16.713 -16.155 1.00 97.88 162 TRP A C 1
ATOM 1252 O O . TRP A 1 162 ? 0.250 -17.112 -16.383 1.00 97.88 162 TRP A O 1
ATOM 1262 N N . THR A 1 163 ? 1.748 -16.264 -14.950 1.00 98.06 163 THR A N 1
ATOM 1263 C CA . THR A 1 163 ? 0.842 -16.260 -13.788 1.00 98.06 163 THR A CA 1
ATOM 1264 C C . THR A 1 163 ? -0.363 -15.349 -14.009 1.00 98.06 163 THR A C 1
ATOM 1266 O O . THR A 1 163 ? -1.479 -15.683 -13.608 1.00 98.06 163 THR A O 1
ATOM 1269 N N . ALA A 1 164 ? -0.173 -14.223 -14.697 1.00 97.94 164 ALA A N 1
ATOM 1270 C CA . ALA A 1 164 ? -1.257 -13.318 -15.051 1.00 97.94 164 ALA A CA 1
ATOM 1271 C C . ALA A 1 164 ? -2.314 -13.967 -15.965 1.00 97.94 164 ALA A C 1
ATOM 1273 O O . ALA A 1 164 ? -3.499 -13.648 -15.846 1.00 97.94 164 ALA A O 1
ATOM 1274 N N . GLU A 1 165 ? -1.927 -14.916 -16.824 1.00 98.00 165 GLU A N 1
ATOM 1275 C CA . GLU A 1 165 ? -2.864 -15.638 -17.701 1.00 98.00 165 GLU A CA 1
ATOM 1276 C C . GLU A 1 165 ? -3.848 -16.530 -16.933 1.00 98.00 165 GLU A C 1
ATOM 1278 O O . GLU A 1 165 ? -4.913 -16.863 -17.452 1.00 98.00 165 GLU A O 1
ATOM 1283 N N . LEU A 1 166 ? -3.554 -16.864 -15.671 1.00 95.81 166 LEU A N 1
ATOM 1284 C CA . LEU A 1 166 ? -4.491 -17.580 -14.802 1.00 95.81 166 LEU A CA 1
ATOM 1285 C C . LEU A 1 166 ? -5.710 -16.715 -14.431 1.00 95.81 166 LEU A C 1
ATOM 1287 O O . LEU A 1 166 ? -6.733 -17.233 -13.986 1.00 95.81 166 LEU A O 1
ATOM 1291 N N . GLY A 1 167 ? -5.610 -15.388 -14.580 1.00 95.62 167 GLY A N 1
ATOM 1292 C CA . GLY A 1 167 ? -6.641 -14.444 -14.152 1.00 95.62 167 GLY A CA 1
ATOM 1293 C C . GLY A 1 167 ? -6.860 -14.432 -12.637 1.00 95.62 167 GLY A C 1
ATOM 1294 O O . GLY A 1 167 ? -7.931 -14.037 -12.174 1.00 95.62 167 GLY A O 1
ATOM 1295 N N . GLU A 1 168 ? -5.891 -14.906 -11.855 1.00 95.31 168 GLU A N 1
ATOM 1296 C CA . GLU A 1 168 ? -5.924 -14.932 -10.392 1.00 95.31 168 GLU A CA 1
ATOM 1297 C C . GLU A 1 168 ? -4.999 -13.836 -9.839 1.00 95.31 168 GLU A C 1
ATOM 1299 O O . GLU A 1 168 ? -3.794 -14.032 -9.700 1.00 95.31 168 GLU A O 1
ATOM 1304 N N . GLU A 1 169 ? -5.555 -12.668 -9.499 1.00 94.56 169 GLU A N 1
ATOM 1305 C CA . GLU A 1 169 ? -4.786 -11.546 -8.921 1.00 94.56 169 GLU A CA 1
ATOM 1306 C C . GLU A 1 169 ? -3.996 -11.959 -7.676 1.00 94.56 169 GLU A C 1
ATOM 1308 O O . GLU A 1 169 ? -2.874 -11.512 -7.481 1.00 94.56 169 GLU A O 1
ATOM 1313 N N . THR A 1 170 ? -4.549 -12.853 -6.854 1.00 93.56 170 THR A N 1
ATOM 1314 C CA . THR A 1 170 ? -3.887 -13.358 -5.645 1.00 93.56 170 THR A CA 1
ATOM 1315 C C . THR A 1 170 ? -2.629 -14.170 -5.950 1.00 93.56 170 THR A C 1
ATOM 1317 O O . THR A 1 170 ? -1.711 -14.192 -5.130 1.00 93.56 170 THR A O 1
ATOM 1320 N N . ALA A 1 171 ? -2.551 -14.822 -7.115 1.00 95.56 171 ALA A N 1
ATOM 1321 C CA . ALA A 1 171 ? -1.339 -15.513 -7.545 1.00 95.56 171 ALA A CA 1
ATOM 1322 C C . ALA A 1 171 ? -0.236 -14.495 -7.878 1.00 95.56 171 ALA A C 1
ATOM 1324 O O . ALA A 1 171 ? 0.895 -14.637 -7.415 1.00 95.56 171 ALA A O 1
ATOM 1325 N N . VAL A 1 172 ? -0.594 -13.415 -8.581 1.00 97.81 172 VAL A N 1
ATOM 1326 C CA . VAL A 1 172 ? 0.322 -12.297 -8.861 1.00 97.81 172 VAL A CA 1
ATOM 1327 C C . VAL A 1 172 ? 0.739 -11.590 -7.565 1.00 97.81 172 VAL A C 1
ATOM 1329 O O . VAL A 1 172 ? 1.917 -11.298 -7.380 1.00 97.81 172 VAL A O 1
ATOM 1332 N N . ASP A 1 173 ? -0.192 -11.366 -6.632 1.00 97.06 173 ASP A N 1
ATOM 1333 C CA . ASP A 1 173 ? 0.106 -10.811 -5.304 1.00 97.06 173 ASP A CA 1
ATOM 1334 C C . ASP A 1 173 ? 1.121 -11.673 -4.550 1.00 97.06 173 ASP A C 1
ATOM 1336 O O . ASP A 1 173 ? 2.055 -11.149 -3.953 1.00 97.06 173 ASP A O 1
ATOM 1340 N N . THR A 1 174 ? 0.973 -12.997 -4.611 1.00 95.31 174 THR A N 1
ATOM 1341 C CA . THR A 1 174 ? 1.889 -13.927 -3.939 1.00 95.31 174 THR A CA 1
ATOM 1342 C C . THR A 1 174 ? 3.295 -13.838 -4.531 1.00 95.31 174 THR A C 1
ATOM 1344 O O . THR A 1 174 ? 4.268 -13.767 -3.784 1.00 95.31 174 THR A O 1
ATOM 1347 N N . MET A 1 175 ? 3.419 -13.777 -5.861 1.00 97.00 175 MET A N 1
ATOM 1348 C CA . MET A 1 175 ? 4.717 -13.608 -6.524 1.00 97.00 175 MET A CA 1
ATOM 1349 C C . MET A 1 175 ? 5.377 -12.266 -6.200 1.00 97.00 175 MET A C 1
ATOM 1351 O O . MET A 1 175 ? 6.593 -12.193 -6.044 1.00 97.00 175 MET A O 1
ATOM 1355 N N . CYS A 1 176 ? 4.587 -11.200 -6.090 1.00 98.00 176 CYS A N 1
ATOM 1356 C CA . CYS A 1 176 ? 5.085 -9.862 -5.789 1.00 98.00 176 CYS A CA 1
ATOM 1357 C C . CYS A 1 176 ? 5.198 -9.559 -4.286 1.00 98.00 176 CYS A C 1
ATOM 1359 O O . CYS A 1 176 ? 5.647 -8.470 -3.934 1.00 98.00 176 CYS A O 1
ATOM 1361 N N . ALA A 1 177 ? 4.852 -10.493 -3.396 1.00 96.62 177 ALA A N 1
ATOM 1362 C CA . ALA A 1 177 ? 4.749 -10.229 -1.961 1.00 96.62 177 ALA A CA 1
ATOM 1363 C C . ALA A 1 177 ? 6.030 -9.618 -1.364 1.00 96.62 177 ALA A C 1
ATOM 1365 O O . ALA A 1 177 ? 5.960 -8.684 -0.564 1.00 96.62 177 ALA A O 1
ATOM 1366 N N . LEU A 1 178 ? 7.210 -10.091 -1.789 1.00 97.00 178 LEU A N 1
ATOM 1367 C CA . LEU A 1 178 ? 8.487 -9.570 -1.296 1.00 97.00 178 LEU A CA 1
ATOM 1368 C C . LEU A 1 178 ? 8.769 -8.139 -1.777 1.00 97.00 178 LEU A C 1
ATOM 1370 O O . LEU A 1 178 ? 9.187 -7.297 -0.983 1.00 97.00 178 LEU A O 1
ATOM 1374 N N . ILE A 1 179 ? 8.524 -7.831 -3.053 1.00 98.31 179 ILE A N 1
ATOM 1375 C CA . ILE A 1 179 ? 8.712 -6.463 -3.550 1.00 98.31 179 ILE A CA 1
ATOM 1376 C C . ILE A 1 179 ? 7.667 -5.512 -2.952 1.00 98.31 179 ILE A C 1
ATOM 1378 O O . ILE A 1 179 ? 8.026 -4.417 -2.530 1.00 98.31 179 ILE A O 1
ATOM 1382 N N . ASP A 1 180 ? 6.411 -5.939 -2.797 1.00 98.50 180 ASP A N 1
ATOM 1383 C CA . ASP A 1 180 ? 5.356 -5.146 -2.146 1.00 98.50 180 ASP A CA 1
ATOM 1384 C C . ASP A 1 180 ? 5.715 -4.796 -0.705 1.00 98.50 180 ASP A C 1
ATOM 1386 O O . ASP A 1 180 ? 5.530 -3.661 -0.256 1.00 98.50 180 ASP A O 1
ATOM 1390 N N . ARG A 1 181 ? 6.276 -5.773 0.011 1.00 98.19 181 ARG A N 1
ATOM 1391 C CA . ARG A 1 181 ? 6.794 -5.602 1.362 1.00 98.19 181 ARG A CA 1
ATOM 1392 C C . ARG A 1 181 ? 7.901 -4.555 1.404 1.00 98.19 181 ARG A C 1
ATOM 1394 O O . ARG A 1 181 ? 7.845 -3.643 2.227 1.00 98.19 181 ARG A O 1
ATOM 1401 N N . MET A 1 182 ? 8.887 -4.658 0.519 1.00 98.56 182 MET A N 1
ATOM 1402 C CA . MET A 1 182 ? 10.018 -3.729 0.473 1.00 98.56 182 MET A CA 1
ATOM 1403 C C . MET A 1 182 ? 9.588 -2.313 0.081 1.00 98.56 182 MET A C 1
ATOM 1405 O O . MET A 1 182 ? 10.047 -1.344 0.684 1.00 98.56 182 MET A O 1
ATOM 1409 N N . VAL A 1 183 ? 8.643 -2.177 -0.851 1.00 98.69 183 VAL A N 1
ATOM 1410 C CA . VAL A 1 183 ? 8.020 -0.893 -1.208 1.00 98.69 183 VAL A CA 1
ATOM 1411 C C . VAL A 1 183 ? 7.264 -0.310 -0.022 1.00 98.69 183 VAL A C 1
ATOM 1413 O O . VAL A 1 183 ? 7.407 0.876 0.282 1.00 98.69 183 VAL A O 1
ATOM 1416 N N . ARG A 1 184 ? 6.500 -1.133 0.706 1.00 98.44 184 ARG A N 1
ATOM 1417 C CA . ARG A 1 184 ? 5.812 -0.677 1.913 1.00 98.44 184 ARG A CA 1
ATOM 1418 C C . ARG A 1 184 ? 6.809 -0.163 2.946 1.00 98.44 184 ARG A C 1
ATOM 1420 O O . ARG A 1 184 ? 6.581 0.921 3.473 1.00 98.44 184 ARG A O 1
ATOM 1427 N N . LEU A 1 185 ? 7.895 -0.884 3.218 1.00 98.25 185 LEU A N 1
ATOM 1428 C CA . LEU A 1 185 ? 8.929 -0.456 4.169 1.00 98.25 185 LEU A CA 1
ATOM 1429 C C . LEU A 1 185 ? 9.662 0.809 3.700 1.00 98.25 185 LEU A C 1
ATOM 1431 O O . LEU A 1 185 ? 9.934 1.694 4.508 1.00 98.25 185 LEU A O 1
ATOM 1435 N N . ALA A 1 186 ? 9.912 0.954 2.396 1.00 98.31 186 ALA A N 1
ATOM 1436 C CA . ALA A 1 186 ? 10.501 2.167 1.833 1.00 98.31 186 ALA A CA 1
ATOM 1437 C C . ALA A 1 186 ? 9.642 3.415 2.115 1.00 98.31 186 ALA A C 1
ATOM 1439 O O . ALA A 1 186 ? 10.189 4.478 2.397 1.00 98.31 186 ALA A O 1
ATOM 1440 N N . LEU A 1 187 ? 8.311 3.291 2.142 1.00 97.88 187 LEU A N 1
ATOM 1441 C CA . LEU A 1 187 ? 7.402 4.391 2.499 1.00 97.88 187 LEU A CA 1
ATOM 1442 C C . LEU A 1 187 ? 7.403 4.776 3.992 1.00 97.88 187 LEU A C 1
ATOM 1444 O O . LEU A 1 187 ? 6.806 5.794 4.346 1.00 97.88 187 LEU A O 1
ATOM 1448 N N . ASP A 1 188 ? 8.013 3.978 4.875 1.00 96.69 188 ASP A N 1
ATOM 1449 C CA . ASP A 1 188 ? 8.249 4.368 6.275 1.00 96.69 188 ASP A CA 1
ATOM 1450 C C . ASP A 1 188 ? 9.608 5.061 6.470 1.00 96.69 188 ASP A C 1
ATOM 1452 O O . ASP A 1 188 ? 9.879 5.562 7.561 1.00 96.69 188 ASP A O 1
ATOM 1456 N N . THR A 1 189 ? 10.452 5.128 5.431 1.00 96.31 189 THR A N 1
ATOM 1457 C CA . THR A 1 189 ? 11.709 5.880 5.510 1.00 96.31 189 THR A CA 1
ATOM 1458 C C . THR A 1 189 ? 11.467 7.385 5.571 1.00 96.31 189 THR A C 1
ATOM 1460 O O . THR A 1 189 ? 10.427 7.900 5.155 1.00 96.31 189 THR A O 1
ATOM 1463 N N . GLU A 1 190 ? 12.443 8.093 6.131 1.00 96.00 190 GLU A N 1
ATOM 1464 C CA . GLU A 1 190 ? 12.412 9.545 6.257 1.00 96.00 190 GLU A CA 1
ATOM 1465 C C . GLU A 1 190 ? 12.247 10.205 4.864 1.00 96.00 190 GLU A C 1
ATOM 1467 O O . GLU A 1 190 ? 12.892 9.768 3.902 1.00 96.00 190 GLU A O 1
ATOM 1472 N N . PRO A 1 191 ? 11.357 11.211 4.699 1.00 94.00 191 PRO A N 1
ATOM 1473 C CA . PRO A 1 191 ? 10.974 11.696 3.372 1.00 94.00 191 PRO A CA 1
ATOM 1474 C C . PRO A 1 191 ? 12.129 12.213 2.511 1.00 94.00 191 PRO A C 1
ATOM 1476 O O . PRO A 1 191 ? 12.100 12.005 1.296 1.00 94.00 191 PRO A O 1
ATOM 1479 N N . ALA A 1 192 ? 13.138 12.869 3.098 1.00 93.62 192 ALA A N 1
ATOM 1480 C CA . ALA A 1 192 ? 14.294 13.337 2.337 1.00 93.62 192 ALA A CA 1
ATOM 1481 C C . ALA A 1 192 ? 15.141 12.159 1.838 1.00 93.62 192 ALA A C 1
ATOM 1483 O O . ALA A 1 192 ? 15.551 12.143 0.675 1.00 93.62 192 ALA A O 1
ATOM 1484 N N . THR A 1 193 ? 15.333 11.139 2.674 1.00 96.50 193 THR A N 1
ATOM 1485 C CA . THR A 1 193 ? 16.014 9.891 2.311 1.00 96.50 193 THR A CA 1
ATOM 1486 C C . THR A 1 193 ? 15.315 9.185 1.148 1.00 96.50 193 THR A C 1
ATOM 1488 O O . THR A 1 193 ? 15.969 8.844 0.159 1.00 96.50 193 THR A O 1
ATOM 1491 N N . LEU A 1 194 ? 13.988 9.010 1.212 1.00 96.81 194 LEU A N 1
ATOM 1492 C CA . LEU A 1 194 ? 13.221 8.409 0.113 1.00 96.81 194 LEU A CA 1
ATOM 1493 C C . LEU A 1 194 ? 13.354 9.226 -1.178 1.00 96.81 194 LEU A C 1
ATOM 1495 O O . LEU A 1 194 ? 13.540 8.654 -2.250 1.00 96.81 194 LEU A O 1
ATOM 1499 N N . ARG A 1 195 ? 13.318 10.560 -1.079 1.00 96.81 195 ARG A N 1
ATOM 1500 C CA . ARG A 1 195 ? 13.480 11.459 -2.230 1.00 96.81 195 ARG A CA 1
ATOM 1501 C C . ARG A 1 195 ? 14.832 11.294 -2.910 1.00 96.81 195 ARG A C 1
ATOM 1503 O O . ARG A 1 195 ? 14.890 11.205 -4.133 1.00 96.81 195 ARG A O 1
ATOM 1510 N N . HIS A 1 196 ? 15.915 11.248 -2.136 1.00 96.56 196 HIS A N 1
ATOM 1511 C CA . HIS A 1 196 ? 17.260 11.077 -2.685 1.00 96.56 196 HIS A CA 1
ATOM 1512 C C . HIS A 1 196 ? 17.423 9.727 -3.385 1.00 96.56 196 HIS A C 1
ATOM 1514 O O . HIS A 1 196 ? 17.941 9.681 -4.501 1.00 96.56 196 HIS A O 1
ATOM 1520 N N . ARG A 1 197 ? 16.914 8.653 -2.775 1.00 97.69 197 ARG A N 1
ATOM 1521 C CA . ARG A 1 197 ? 16.889 7.312 -3.377 1.00 97.69 197 ARG A CA 1
ATOM 1522 C C . ARG A 1 197 ? 16.096 7.290 -4.682 1.00 97.69 197 ARG A C 1
ATOM 1524 O O . ARG A 1 197 ? 16.599 6.815 -5.697 1.00 97.69 197 ARG A O 1
ATOM 1531 N N . ALA A 1 198 ? 14.906 7.888 -4.685 1.00 97.81 198 ALA A N 1
ATOM 1532 C CA . ALA A 1 198 ? 14.063 7.990 -5.870 1.00 97.81 198 ALA A CA 1
ATOM 1533 C C . ALA A 1 198 ? 14.733 8.769 -7.008 1.00 97.81 198 ALA A C 1
ATOM 1535 O O . ALA A 1 198 ? 14.742 8.315 -8.151 1.00 97.81 198 ALA A O 1
ATOM 1536 N N . ALA A 1 199 ? 15.337 9.921 -6.702 1.00 97.12 199 ALA A N 1
ATOM 1537 C CA . ALA A 1 199 ? 16.064 10.718 -7.685 1.00 97.12 199 ALA A CA 1
ATOM 1538 C C . ALA A 1 199 ? 17.247 9.939 -8.288 1.00 97.12 199 ALA A C 1
ATOM 1540 O O . ALA A 1 199 ? 17.435 9.954 -9.504 1.00 97.12 199 ALA A O 1
ATOM 1541 N N . ALA A 1 200 ? 18.009 9.222 -7.456 1.00 97.31 200 ALA A N 1
ATOM 1542 C CA . ALA A 1 200 ? 19.120 8.391 -7.910 1.00 97.31 200 ALA A CA 1
ATOM 1543 C C . ALA A 1 200 ? 18.647 7.236 -8.807 1.00 97.31 200 ALA A C 1
ATOM 1545 O O . ALA A 1 200 ? 19.218 7.018 -9.877 1.00 97.31 200 ALA A O 1
ATOM 1546 N N . ALA A 1 201 ? 17.575 6.538 -8.417 1.00 98.06 201 ALA A N 1
ATOM 1547 C CA . ALA A 1 201 ? 16.994 5.461 -9.210 1.00 98.06 201 ALA A CA 1
ATOM 1548 C C . ALA A 1 201 ? 16.498 5.965 -10.571 1.00 98.06 201 ALA A C 1
ATOM 1550 O O . ALA A 1 201 ? 16.830 5.376 -11.598 1.00 98.06 201 ALA A O 1
ATOM 1551 N N . ILE A 1 202 ? 15.759 7.080 -10.602 1.00 97.81 202 ILE A N 1
ATOM 1552 C CA . ILE A 1 202 ? 15.258 7.699 -11.840 1.00 97.81 202 ILE A CA 1
ATOM 1553 C C . ILE A 1 202 ? 16.418 8.098 -12.764 1.00 97.81 202 ILE A C 1
ATOM 1555 O O . ILE A 1 202 ? 16.379 7.796 -13.958 1.00 97.81 202 ILE A O 1
ATOM 1559 N N . LEU A 1 203 ? 17.480 8.705 -12.225 1.00 97.44 203 LEU A N 1
ATOM 1560 C CA . LEU A 1 203 ? 18.666 9.065 -13.004 1.00 97.44 203 LEU A CA 1
ATOM 1561 C C . LEU A 1 203 ? 19.359 7.829 -13.603 1.00 97.44 203 LEU A C 1
ATOM 1563 O O . LEU A 1 203 ? 19.678 7.817 -14.792 1.00 97.44 203 LEU A O 1
ATOM 1567 N N . ALA A 1 204 ? 19.549 6.771 -12.811 1.00 97.69 204 ALA A N 1
ATOM 1568 C CA . ALA A 1 204 ? 20.110 5.509 -13.295 1.00 97.69 204 ALA A CA 1
ATOM 1569 C C . ALA A 1 204 ? 19.213 4.859 -14.366 1.00 97.69 204 ALA A C 1
ATOM 1571 O O . ALA A 1 204 ? 19.698 4.363 -15.384 1.00 97.69 204 ALA A O 1
ATOM 1572 N N . GLY A 1 205 ? 17.895 4.924 -14.170 1.00 97.81 205 GLY A N 1
ATOM 1573 C CA . GLY A 1 205 ? 16.881 4.459 -15.107 1.00 97.81 205 GLY A CA 1
ATOM 1574 C C . GLY A 1 205 ? 16.946 5.143 -16.469 1.00 97.81 205 GLY A C 1
ATOM 1575 O O . GLY A 1 205 ? 16.839 4.476 -17.497 1.00 97.81 205 GLY A O 1
ATOM 1576 N N . ALA A 1 206 ? 17.198 6.453 -16.492 1.00 97.69 206 ALA A N 1
ATOM 1577 C CA . ALA A 1 206 ? 17.353 7.227 -17.723 1.00 97.69 206 ALA A CA 1
ATOM 1578 C C . ALA A 1 206 ? 18.573 6.788 -18.559 1.00 97.69 206 ALA A C 1
ATOM 1580 O O . ALA A 1 206 ? 18.539 6.858 -19.789 1.00 97.69 206 ALA A O 1
ATOM 1581 N N . ALA A 1 207 ? 19.625 6.280 -17.910 1.00 97.38 207 ALA A N 1
ATOM 1582 C CA . ALA A 1 207 ? 20.819 5.739 -18.563 1.00 97.38 207 ALA A CA 1
ATOM 1583 C C . ALA A 1 207 ? 20.719 4.233 -18.894 1.00 97.38 207 ALA A C 1
ATOM 1585 O O . ALA A 1 207 ? 21.658 3.649 -19.442 1.00 97.38 207 ALA A O 1
ATOM 1586 N N . HIS A 1 208 ? 19.602 3.575 -18.566 1.00 97.75 208 HIS A N 1
ATOM 1587 C CA . HIS A 1 208 ? 19.456 2.130 -18.716 1.00 97.75 208 HIS A CA 1
ATOM 1588 C C . HIS A 1 208 ? 19.401 1.690 -20.192 1.00 97.75 208 HIS A C 1
ATOM 1590 O O . HIS A 1 208 ? 18.849 2.373 -21.054 1.00 97.75 208 HIS A O 1
ATOM 1596 N N . ARG A 1 209 ? 19.923 0.496 -20.509 1.00 97.31 209 ARG A N 1
ATOM 1597 C CA . ARG A 1 209 ? 19.940 -0.018 -21.897 1.00 97.31 209 ARG A CA 1
ATOM 1598 C C . ARG A 1 209 ? 18.537 -0.329 -22.434 1.00 97.31 209 ARG A C 1
ATOM 1600 O O . ARG A 1 209 ? 18.267 -0.154 -23.620 1.00 97.31 209 ARG A O 1
ATOM 1607 N N . GLY A 1 210 ? 17.635 -0.783 -21.566 1.00 96.50 210 GLY A N 1
ATOM 1608 C CA . GLY A 1 210 ? 16.256 -1.123 -21.920 1.00 96.50 210 GLY A CA 1
ATOM 1609 C C . GLY A 1 210 ? 15.386 0.113 -22.160 1.00 96.50 210 GLY A C 1
ATOM 1610 O O . GLY A 1 210 ? 15.295 0.980 -21.295 1.00 96.50 210 GLY A O 1
ATOM 1611 N N . PHE A 1 211 ? 14.704 0.170 -23.310 1.00 97.19 211 PHE A N 1
ATOM 1612 C CA . PHE A 1 211 ? 13.806 1.279 -23.665 1.00 97.19 211 PHE A CA 1
ATOM 1613 C C . PHE A 1 211 ? 12.691 1.492 -22.631 1.00 97.19 211 PHE A C 1
ATOM 1615 O O . PHE A 1 211 ? 12.482 2.619 -22.204 1.00 97.19 211 PHE A O 1
ATOM 1622 N N . ARG A 1 212 ? 12.042 0.415 -22.164 1.00 95.69 212 ARG A N 1
ATOM 1623 C CA . ARG A 1 212 ? 10.952 0.503 -21.175 1.00 95.69 212 ARG A CA 1
ATOM 1624 C C . ARG A 1 212 ? 11.389 1.162 -19.864 1.00 95.69 212 ARG A C 1
ATOM 1626 O O . ARG A 1 212 ? 10.667 1.989 -19.329 1.00 95.69 212 ARG A O 1
ATOM 1633 N N . THR A 1 213 ? 12.583 0.833 -19.368 1.00 97.06 213 THR A N 1
ATOM 1634 C CA . THR A 1 213 ? 13.132 1.435 -18.142 1.00 97.06 213 THR A CA 1
ATOM 1635 C C . THR A 1 213 ? 13.400 2.928 -18.318 1.00 97.06 213 THR A C 1
ATOM 1637 O O . THR A 1 213 ? 13.101 3.705 -17.417 1.00 97.06 213 THR A O 1
ATOM 1640 N N . ARG A 1 214 ? 13.935 3.334 -19.479 1.00 97.81 214 ARG A N 1
ATOM 1641 C CA . ARG A 1 214 ? 14.185 4.749 -19.788 1.00 97.81 214 ARG A CA 1
ATOM 1642 C C . ARG A 1 214 ? 12.892 5.546 -19.915 1.00 97.81 214 ARG A C 1
ATOM 1644 O O . ARG A 1 214 ? 12.811 6.642 -19.374 1.00 97.81 214 ARG A O 1
ATOM 1651 N N . ASP A 1 215 ? 11.906 4.987 -20.611 1.00 98.12 215 ASP A N 1
ATOM 1652 C CA . ASP A 1 215 ? 10.589 5.600 -20.791 1.00 98.12 215 ASP A CA 1
ATOM 1653 C C . ASP A 1 215 ? 9.885 5.802 -19.442 1.00 98.12 215 ASP A C 1
ATOM 1655 O O . ASP A 1 215 ? 9.453 6.908 -19.116 1.00 98.12 215 ASP A O 1
ATOM 1659 N N . GLU A 1 216 ? 9.885 4.773 -18.590 1.00 97.94 216 GLU A N 1
ATOM 1660 C CA . GLU A 1 216 ? 9.295 4.869 -17.255 1.00 97.94 216 GLU A CA 1
ATOM 1661 C C . GLU A 1 216 ? 10.049 5.863 -16.357 1.00 97.94 216 GLU A C 1
ATOM 1663 O O . GLU A 1 216 ? 9.418 6.652 -15.654 1.00 97.94 216 GLU A O 1
ATOM 1668 N N . ALA A 1 217 ? 11.384 5.902 -16.419 1.00 98.06 217 ALA A N 1
ATOM 1669 C CA . ALA A 1 217 ? 12.176 6.897 -15.695 1.00 98.06 217 ALA A CA 1
ATOM 1670 C C . ALA A 1 217 ? 11.847 8.332 -16.142 1.00 98.06 217 ALA A C 1
ATOM 1672 O O . ALA A 1 217 ? 11.656 9.209 -15.299 1.00 98.06 217 ALA A O 1
ATOM 1673 N N . ALA A 1 218 ? 11.729 8.574 -17.452 1.00 97.81 218 ALA A N 1
ATOM 1674 C CA . ALA A 1 218 ? 11.362 9.881 -17.997 1.00 97.81 218 ALA A CA 1
ATOM 1675 C C . ALA A 1 218 ? 9.948 10.303 -17.563 1.00 97.81 218 ALA A C 1
ATOM 1677 O O . ALA A 1 218 ? 9.738 11.438 -17.127 1.00 97.81 218 ALA A O 1
ATOM 1678 N N . ARG A 1 219 ? 8.987 9.372 -17.609 1.00 97.62 219 ARG A N 1
ATOM 1679 C CA . ARG A 1 219 ? 7.615 9.588 -17.136 1.00 97.62 219 ARG A CA 1
ATOM 1680 C C . ARG A 1 219 ? 7.582 9.955 -15.653 1.00 97.62 219 ARG A C 1
ATOM 1682 O O . ARG A 1 219 ? 6.947 10.941 -15.282 1.00 97.62 219 ARG A O 1
ATOM 1689 N N . LEU A 1 220 ? 8.276 9.190 -14.808 1.00 97.00 220 LEU A N 1
ATOM 1690 C CA . LEU A 1 220 ? 8.338 9.427 -13.364 1.00 97.00 220 LEU A CA 1
ATOM 1691 C C . LEU A 1 220 ? 9.039 10.745 -13.023 1.00 97.00 220 LEU A C 1
ATOM 1693 O O . LEU A 1 220 ? 8.566 11.471 -12.149 1.00 97.00 220 LEU A O 1
ATOM 1697 N N . ALA A 1 221 ? 10.111 11.098 -13.738 1.00 96.31 221 ALA A N 1
ATOM 1698 C CA . ALA A 1 221 ? 10.776 12.389 -13.581 1.00 96.31 221 ALA A CA 1
ATOM 1699 C C . ALA A 1 221 ? 9.803 13.557 -13.816 1.00 96.31 221 ALA A C 1
ATOM 1701 O O . ALA A 1 221 ? 9.783 14.500 -13.025 1.00 96.31 221 ALA A O 1
ATOM 1702 N N . ALA A 1 222 ? 8.950 13.471 -14.842 1.00 95.19 222 ALA A N 1
ATOM 1703 C CA . ALA A 1 222 ? 7.941 14.489 -15.138 1.00 95.19 222 ALA A CA 1
ATOM 1704 C C . ALA A 1 222 ? 6.761 14.490 -14.139 1.00 95.19 222 ALA A C 1
ATOM 1706 O O . ALA A 1 222 ? 6.291 15.552 -13.712 1.00 95.19 222 ALA A O 1
ATOM 1707 N N . ALA A 1 223 ? 6.280 13.305 -13.751 1.00 93.50 223 ALA A N 1
ATOM 1708 C CA . ALA A 1 223 ? 5.097 13.137 -12.903 1.00 93.50 223 ALA A CA 1
ATOM 1709 C C . ALA A 1 223 ? 5.351 13.436 -11.417 1.00 93.50 223 ALA A C 1
ATOM 1711 O O . ALA A 1 223 ? 4.465 13.946 -10.734 1.00 93.50 223 ALA A O 1
ATOM 1712 N N . ILE A 1 224 ? 6.551 13.150 -10.913 1.00 91.38 224 ILE A N 1
ATOM 1713 C CA . ILE A 1 224 ? 6.905 13.346 -9.501 1.00 91.38 224 ILE A CA 1
ATOM 1714 C C . ILE A 1 224 ? 7.758 14.598 -9.302 1.00 91.38 224 ILE A C 1
ATOM 1716 O O . ILE A 1 224 ? 7.617 15.261 -8.279 1.00 91.38 224 ILE A O 1
ATOM 1720 N N . ALA A 1 225 ? 8.616 14.930 -10.275 1.00 89.12 225 ALA A N 1
ATOM 1721 C CA . ALA A 1 225 ? 9.634 15.974 -10.168 1.00 89.12 225 ALA A CA 1
ATOM 1722 C C . ALA A 1 225 ? 10.389 15.910 -8.822 1.00 89.12 225 ALA A C 1
ATOM 1724 O O . ALA A 1 225 ? 10.325 16.846 -8.029 1.00 89.12 225 ALA A O 1
ATOM 1725 N N . PRO A 1 226 ? 11.130 14.819 -8.543 1.00 78.94 226 PRO A N 1
ATOM 1726 C CA . PRO A 1 226 ? 11.765 14.583 -7.238 1.00 78.94 226 PRO A CA 1
ATOM 1727 C C . PRO A 1 226 ? 12.792 15.656 -6.828 1.00 78.94 226 PRO A C 1
ATOM 1729 O O . PRO A 1 226 ? 13.225 15.690 -5.678 1.00 78.94 226 PRO A O 1
ATOM 1732 N N . HIS A 1 227 ? 13.188 16.532 -7.753 1.00 77.62 227 HIS A N 1
ATOM 1733 C CA . HIS A 1 227 ? 14.063 17.676 -7.500 1.00 77.62 227 HIS A CA 1
ATOM 1734 C C . HIS A 1 227 ? 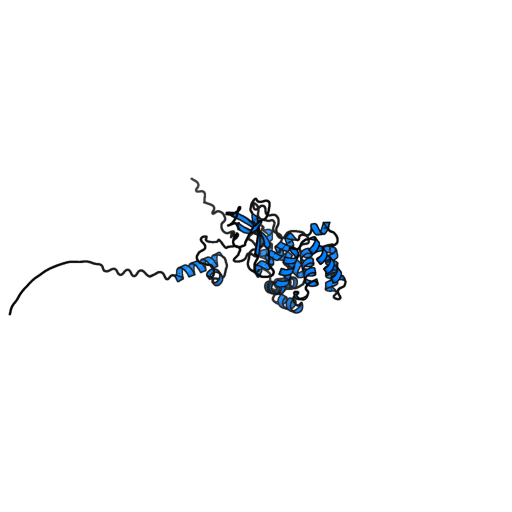13.340 18.885 -6.888 1.00 77.62 227 HIS A C 1
ATOM 1736 O O . HIS A 1 227 ? 14.017 19.793 -6.419 1.00 77.62 227 HIS A O 1
ATOM 1742 N N . ASP A 1 228 ? 12.003 18.897 -6.870 1.00 89.75 228 ASP A N 1
ATOM 1743 C CA . ASP A 1 228 ? 11.178 19.944 -6.266 1.00 89.75 228 ASP A CA 1
ATOM 1744 C C . ASP A 1 228 ? 10.722 19.518 -4.851 1.00 89.75 228 ASP A C 1
ATOM 1746 O O . ASP A 1 228 ? 9.850 18.653 -4.706 1.00 89.75 228 A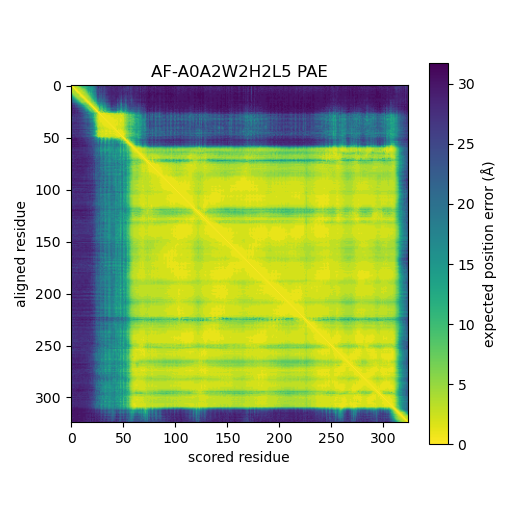SP A O 1
ATOM 1750 N N . PRO A 1 229 ? 11.299 20.095 -3.775 1.00 89.88 229 PRO A N 1
ATOM 1751 C CA . PRO A 1 229 ? 10.922 19.767 -2.403 1.00 89.88 229 PRO A CA 1
ATOM 1752 C C . PRO A 1 229 ? 9.466 20.088 -2.059 1.00 89.88 229 PRO A C 1
ATOM 1754 O O . PRO A 1 229 ? 8.881 19.370 -1.248 1.00 89.88 229 PRO A O 1
ATOM 1757 N N . ALA A 1 230 ? 8.902 21.155 -2.632 1.00 90.62 230 ALA A N 1
ATOM 1758 C CA . ALA A 1 230 ? 7.551 21.601 -2.311 1.00 90.62 230 ALA A CA 1
ATOM 1759 C C . ALA A 1 230 ? 6.534 20.609 -2.878 1.00 90.62 230 ALA A C 1
ATOM 1761 O O . ALA A 1 230 ? 5.726 20.059 -2.132 1.00 90.62 230 ALA A O 1
ATOM 1762 N N . ARG A 1 231 ? 6.675 20.267 -4.163 1.00 90.06 231 ARG A N 1
ATOM 1763 C CA . ARG A 1 231 ? 5.835 19.248 -4.803 1.00 90.06 231 ARG A CA 1
ATOM 1764 C C . ARG A 1 231 ? 5.976 17.882 -4.135 1.00 90.06 231 ARG A C 1
ATOM 1766 O O . ARG A 1 231 ? 4.983 17.185 -3.962 1.00 90.06 231 ARG A O 1
ATOM 1773 N N . TRP A 1 232 ? 7.188 17.503 -3.718 1.00 93.19 232 TRP A N 1
ATOM 1774 C CA . TRP A 1 232 ? 7.417 16.244 -3.003 1.00 93.19 232 TRP A CA 1
ATOM 1775 C C . TRP A 1 232 ? 6.625 16.153 -1.692 1.00 93.19 232 TRP A C 1
ATOM 1777 O O . TRP A 1 232 ? 6.070 15.099 -1.383 1.00 93.19 232 TRP A O 1
ATOM 1787 N N . ALA A 1 233 ? 6.554 17.245 -0.925 1.00 93.12 233 ALA A N 1
ATOM 1788 C CA . ALA A 1 233 ? 5.830 17.283 0.345 1.00 93.12 233 ALA A CA 1
ATOM 1789 C C . ALA A 1 233 ? 4.308 17.109 0.181 1.00 93.12 233 ALA A C 1
ATOM 1791 O O . ALA A 1 233 ? 3.643 16.644 1.107 1.00 93.12 233 ALA A O 1
ATOM 1792 N N . GLU A 1 234 ? 3.766 17.438 -0.993 1.00 93.75 234 GLU A N 1
ATOM 1793 C CA . GLU A 1 234 ? 2.340 17.319 -1.323 1.00 93.75 234 GLU A CA 1
ATOM 1794 C C . GLU A 1 234 ? 1.945 15.923 -1.837 1.00 93.75 234 GLU A C 1
ATOM 1796 O O . GLU A 1 234 ? 0.758 15.617 -1.979 1.00 93.75 234 GLU A O 1
ATOM 1801 N N . LEU A 1 235 ? 2.918 15.044 -2.103 1.00 95.56 235 LEU A N 1
ATOM 1802 C CA . LEU A 1 235 ? 2.650 13.716 -2.649 1.00 95.56 235 LEU A CA 1
ATOM 1803 C C . LEU A 1 235 ? 1.869 12.827 -1.663 1.00 95.56 235 LEU A C 1
ATOM 1805 O O . LEU A 1 235 ? 2.129 12.815 -0.454 1.00 95.56 235 LEU A O 1
ATOM 1809 N N . PRO A 1 236 ? 0.950 11.980 -2.160 1.00 96.50 236 PRO A N 1
ATOM 1810 C CA . PRO A 1 236 ? 0.029 11.206 -1.327 1.00 96.50 236 PRO A CA 1
ATOM 1811 C C . PRO A 1 236 ? 0.645 9.926 -0.731 1.00 96.50 236 PRO A C 1
ATOM 1813 O O . PRO A 1 236 ? 0.066 8.837 -0.828 1.00 96.50 236 PRO A O 1
ATOM 1816 N N . PHE A 1 237 ? 1.798 10.026 -0.064 1.00 97.44 237 PHE A N 1
ATOM 1817 C CA . PHE A 1 237 ? 2.483 8.877 0.546 1.00 97.44 237 PHE A CA 1
ATOM 1818 C C . PHE A 1 237 ? 1.598 8.109 1.533 1.00 97.44 237 PHE A C 1
ATOM 1820 O O . PHE A 1 237 ? 1.657 6.883 1.613 1.00 97.44 237 PHE A O 1
ATOM 1827 N N . THR A 1 238 ? 0.732 8.806 2.271 1.00 97.19 238 THR A N 1
ATOM 1828 C CA . THR A 1 238 ? -0.229 8.168 3.183 1.00 97.19 238 THR A CA 1
ATOM 1829 C C . THR A 1 238 ? -1.239 7.296 2.438 1.00 97.19 238 THR A C 1
ATOM 1831 O O . THR A 1 238 ? -1.496 6.174 2.870 1.00 97.19 238 THR A O 1
ATOM 1834 N N . GLY A 1 239 ? -1.756 7.751 1.293 1.00 97.62 239 GLY A N 1
ATOM 1835 C CA . GLY A 1 239 ? -2.642 6.947 0.452 1.00 97.62 239 GLY A CA 1
ATOM 1836 C C . GLY A 1 239 ? -1.941 5.703 -0.099 1.00 97.62 239 GLY A C 1
ATOM 1837 O O . GLY A 1 239 ? -2.505 4.613 -0.032 1.00 97.62 239 GLY A O 1
ATOM 1838 N N . GLY A 1 240 ? -0.696 5.847 -0.569 1.00 98.06 240 GLY A N 1
ATOM 1839 C CA . GLY A 1 240 ? 0.134 4.721 -1.020 1.00 98.06 240 GLY A CA 1
ATOM 1840 C C . GLY A 1 240 ? 0.402 3.690 0.084 1.00 98.06 240 GLY A C 1
ATOM 1841 O O . GLY A 1 240 ? 0.211 2.494 -0.131 1.00 98.06 240 GLY A O 1
ATOM 1842 N N . ARG A 1 241 ? 0.744 4.143 1.301 1.00 98.44 241 ARG A N 1
ATOM 1843 C CA . ARG A 1 241 ? 0.918 3.261 2.472 1.00 98.44 241 ARG A CA 1
ATOM 1844 C C . ARG A 1 241 ? -0.345 2.473 2.783 1.00 98.44 241 ARG A C 1
ATOM 1846 O O . ARG A 1 241 ? -0.270 1.266 2.962 1.00 98.44 241 ARG A O 1
ATOM 1853 N N . GLN A 1 242 ? -1.500 3.134 2.790 1.00 98.25 242 GLN A N 1
ATOM 1854 C CA . GLN A 1 242 ? -2.776 2.482 3.088 1.00 98.25 242 GLN A CA 1
ATOM 1855 C C . GLN A 1 242 ? -3.154 1.424 2.045 1.00 98.25 242 GLN A C 1
ATOM 1857 O O . GLN A 1 242 ? -3.699 0.382 2.407 1.00 98.25 242 GLN A O 1
ATOM 1862 N N . ILE A 1 243 ? -2.850 1.671 0.766 1.00 98.50 243 ILE A N 1
ATOM 1863 C CA . ILE A 1 243 ? -3.030 0.694 -0.317 1.00 98.50 243 ILE A CA 1
ATOM 1864 C C . ILE A 1 243 ? -2.183 -0.557 -0.056 1.00 98.50 243 ILE A C 1
ATOM 1866 O O . ILE A 1 243 ? -2.718 -1.664 -0.073 1.00 98.50 243 ILE A O 1
ATOM 1870 N N . LEU A 1 244 ? -0.892 -0.390 0.241 1.00 98.56 244 LEU A N 1
ATOM 1871 C CA . LEU A 1 244 ? 0.006 -1.516 0.511 1.00 98.56 244 LEU A CA 1
ATOM 1872 C C . LEU A 1 244 ? -0.316 -2.225 1.831 1.00 98.56 244 LEU A C 1
ATOM 1874 O O . LEU A 1 244 ? -0.238 -3.446 1.890 1.00 98.56 244 LEU A O 1
ATOM 1878 N N . ASP A 1 245 ? -0.760 -1.499 2.861 1.00 98.44 245 ASP A N 1
ATOM 1879 C CA . ASP A 1 245 ? -1.274 -2.102 4.095 1.00 98.44 245 ASP A CA 1
ATOM 1880 C C . ASP A 1 245 ? -2.457 -3.030 3.792 1.00 98.44 245 ASP A C 1
ATOM 1882 O O . ASP A 1 245 ? -2.500 -4.156 4.277 1.00 98.44 245 ASP A O 1
ATOM 1886 N N . ALA A 1 246 ? -3.403 -2.584 2.958 1.00 97.38 246 ALA A N 1
ATOM 1887 C CA . ALA A 1 246 ? -4.563 -3.386 2.576 1.00 97.38 246 ALA A CA 1
ATOM 1888 C C . ALA A 1 246 ? -4.216 -4.572 1.662 1.00 97.38 246 ALA A C 1
ATOM 1890 O O . ALA A 1 246 ? -4.913 -5.584 1.704 1.00 97.38 246 ALA A O 1
ATOM 1891 N N . LEU A 1 247 ? -3.162 -4.453 0.850 1.00 97.50 247 LEU A N 1
ATOM 1892 C CA . LEU A 1 247 ? -2.639 -5.540 0.025 1.00 97.50 247 LEU A CA 1
ATOM 1893 C C . LEU A 1 247 ? -1.958 -6.618 0.878 1.00 97.50 247 LEU A C 1
ATOM 1895 O O . LEU A 1 247 ? -2.267 -7.796 0.737 1.00 97.50 247 LEU A O 1
ATOM 1899 N N . LEU A 1 248 ? -1.060 -6.230 1.784 1.00 96.31 248 LEU A N 1
ATOM 1900 C CA . LEU A 1 248 ? -0.241 -7.177 2.546 1.00 96.31 248 LEU A CA 1
ATOM 1901 C C . LEU A 1 248 ? -1.067 -7.999 3.547 1.00 96.31 248 LEU A C 1
ATOM 1903 O O . LEU A 1 248 ? -0.815 -9.191 3.710 1.00 96.31 248 LEU A O 1
ATOM 1907 N N . VAL A 1 249 ? -2.125 -7.426 4.137 1.00 94.06 249 VAL A N 1
ATOM 1908 C CA . VAL A 1 249 ? -3.047 -8.192 5.006 1.00 94.06 249 VAL A CA 1
ATOM 1909 C C . VAL A 1 249 ? -3.844 -9.271 4.258 1.00 94.06 249 VAL A C 1
ATOM 1911 O O . VAL A 1 249 ? -4.470 -10.122 4.889 1.00 94.06 249 VAL A O 1
ATOM 1914 N N . VAL A 1 250 ? -3.856 -9.269 2.915 1.00 88.62 250 VAL A N 1
ATOM 1915 C CA . VAL A 1 250 ? -4.472 -10.357 2.134 1.00 88.62 250 VAL A CA 1
ATOM 1916 C C . VAL A 1 250 ? -3.715 -11.667 2.349 1.00 88.62 250 VAL A C 1
ATOM 1918 O O . VAL A 1 250 ? -4.356 -12.715 2.480 1.00 88.62 250 VAL A O 1
ATOM 1921 N N . ALA A 1 251 ? -2.382 -11.596 2.381 1.00 86.75 251 ALA A N 1
ATOM 1922 C CA . ALA A 1 251 ? -1.492 -12.749 2.467 1.00 86.75 251 ALA A CA 1
ATOM 1923 C C . ALA A 1 251 ? -1.078 -13.087 3.908 1.00 86.75 251 ALA A C 1
ATOM 1925 O O . ALA A 1 251 ? -0.902 -14.258 4.223 1.00 86.75 251 ALA A O 1
ATOM 1926 N N . GLU A 1 252 ? -0.953 -12.081 4.772 1.00 88.75 252 GLU A N 1
ATOM 1927 C CA . GLU A 1 252 ? -0.258 -12.205 6.066 1.00 88.75 252 GLU A CA 1
ATOM 1928 C C . GLU A 1 252 ? -1.204 -12.172 7.272 1.00 88.75 252 GLU A C 1
ATOM 1930 O O . GLU A 1 252 ? -0.760 -12.038 8.409 1.00 88.75 252 GLU A O 1
ATOM 1935 N N . ASP A 1 253 ? -2.511 -12.268 7.013 1.00 87.56 253 ASP A N 1
ATOM 1936 C CA . ASP A 1 253 ? -3.582 -11.983 7.966 1.00 87.56 253 ASP A CA 1
ATOM 1937 C C . ASP A 1 253 ? -3.514 -10.547 8.549 1.00 87.56 253 ASP A C 1
ATOM 1939 O O . ASP A 1 253 ? -2.562 -9.782 8.372 1.00 87.56 253 ASP A O 1
ATOM 1943 N N . GLY A 1 254 ? -4.604 -10.116 9.181 1.00 93.56 254 GLY A N 1
ATOM 1944 C CA . GLY A 1 254 ? -4.759 -8.778 9.747 1.00 93.56 254 GLY A CA 1
ATOM 1945 C C . GLY A 1 254 ? -5.765 -7.888 9.014 1.00 93.56 254 GLY A C 1
ATOM 1946 O O . GLY A 1 254 ? -6.485 -8.281 8.094 1.00 93.56 254 GLY A O 1
ATOM 1947 N N . HIS A 1 255 ? -5.866 -6.640 9.453 1.00 96.00 255 HIS A N 1
ATOM 1948 C CA . HIS A 1 255 ? -6.989 -5.776 9.110 1.00 96.00 255 HIS A CA 1
ATOM 1949 C C . HIS A 1 255 ? -6.557 -4.505 8.378 1.00 96.00 255 HIS A C 1
ATOM 1951 O O . HIS A 1 255 ? -5.706 -3.749 8.842 1.00 96.00 255 HIS A O 1
ATOM 1957 N N . ALA A 1 256 ? -7.182 -4.255 7.227 1.00 96.50 256 ALA A N 1
ATOM 1958 C CA . ALA A 1 256 ? -6.886 -3.113 6.376 1.00 96.50 256 ALA A CA 1
ATOM 1959 C C . ALA A 1 256 ? -7.337 -1.776 7.002 1.00 96.50 256 ALA A C 1
ATOM 1961 O O . ALA A 1 256 ? -8.290 -1.746 7.798 1.00 96.50 256 ALA A O 1
ATOM 1962 N N . PRO A 1 257 ? -6.726 -0.649 6.582 1.00 97.25 257 PRO A N 1
ATOM 1963 C CA . PRO A 1 257 ? -7.169 0.689 6.959 1.00 97.25 257 PRO A CA 1
ATOM 1964 C C . PRO A 1 257 ? -8.665 0.932 6.705 1.00 97.25 257 PRO A C 1
ATOM 1966 O O . PRO A 1 257 ? -9.196 0.663 5.633 1.00 97.25 257 PRO A O 1
ATOM 1969 N N . GLY A 1 258 ? -9.365 1.472 7.695 1.00 95.00 258 GLY A N 1
ATOM 1970 C CA . GLY A 1 258 ? -10.820 1.623 7.716 1.00 95.00 258 GLY A CA 1
ATOM 1971 C C . GLY A 1 258 ? -11.531 0.562 8.554 1.00 95.00 258 GLY A C 1
ATOM 1972 O O . GLY A 1 2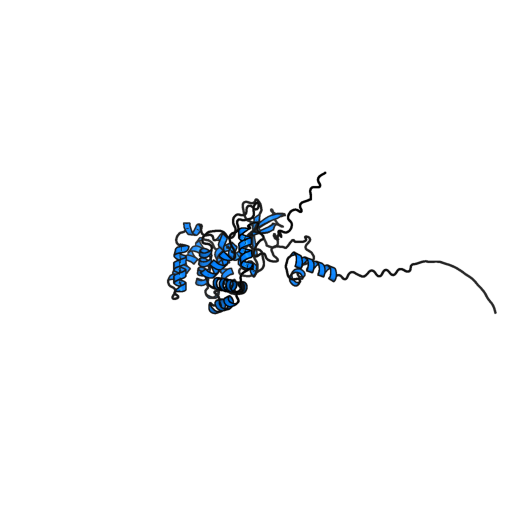58 ? -12.725 0.703 8.809 1.00 95.00 258 GLY A O 1
ATOM 1973 N N . THR A 1 259 ? -10.830 -0.479 9.014 1.00 95.06 259 THR A N 1
ATOM 1974 C CA . THR A 1 259 ? -11.414 -1.466 9.933 1.00 95.06 259 THR A CA 1
ATOM 1975 C C . THR A 1 259 ? -11.713 -0.824 11.283 1.00 95.06 259 THR A C 1
ATOM 1977 O O . THR A 1 259 ? -10.863 -0.148 11.867 1.00 95.06 259 THR A O 1
ATOM 1980 N N . ARG A 1 260 ? -12.935 -1.042 11.774 1.00 94.81 260 ARG A N 1
ATOM 1981 C CA . ARG A 1 260 ? -13.389 -0.578 13.084 1.00 94.81 260 ARG A CA 1
ATOM 1982 C C . ARG A 1 260 ? -12.921 -1.535 14.165 1.00 94.81 260 ARG A C 1
ATOM 1984 O O . ARG A 1 260 ? -13.072 -2.747 14.029 1.00 94.81 26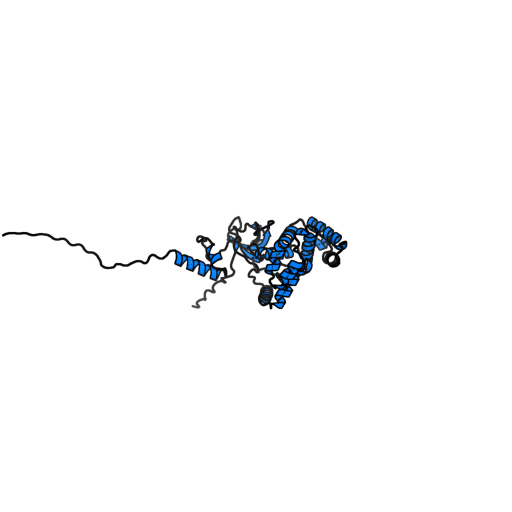0 ARG A O 1
ATOM 1991 N N . VAL A 1 261 ? -12.374 -0.971 15.230 1.00 95.56 261 VAL A N 1
ATOM 1992 C CA . VAL A 1 261 ? -11.854 -1.716 16.372 1.00 95.56 261 VAL A CA 1
ATOM 1993 C C . VAL A 1 261 ? -12.283 -1.061 17.681 1.00 95.56 261 VAL A C 1
ATOM 1995 O O . VAL A 1 261 ? -12.667 0.109 17.706 1.00 95.56 261 VAL A O 1
ATOM 1998 N N . ARG A 1 262 ? -12.216 -1.812 18.775 1.00 96.50 262 ARG A N 1
ATOM 1999 C CA . ARG A 1 262 ? -12.306 -1.321 20.148 1.00 96.50 262 ARG A CA 1
ATOM 2000 C C . ARG A 1 262 ? -10.973 -1.565 20.836 1.00 96.50 262 ARG A C 1
ATOM 2002 O O . ARG A 1 262 ? -10.442 -2.669 20.757 1.00 96.50 262 ARG A O 1
ATOM 2009 N N . ILE A 1 263 ? -10.453 -0.541 21.499 1.00 96.88 263 ILE A N 1
ATOM 2010 C CA . ILE A 1 263 ? -9.204 -0.625 22.260 1.00 96.88 263 ILE A CA 1
ATOM 2011 C C . ILE A 1 263 ? -9.494 -1.345 23.578 1.00 96.88 263 ILE A C 1
ATOM 2013 O O . ILE A 1 263 ? -10.467 -1.009 24.256 1.00 96.88 263 ILE A O 1
ATOM 2017 N N . THR A 1 264 ? -8.686 -2.332 23.952 1.00 96.69 264 THR A N 1
ATOM 2018 C CA . THR A 1 264 ? -8.881 -3.118 25.184 1.00 96.69 264 THR A CA 1
ATOM 2019 C C . THR A 1 264 ? -7.920 -2.738 26.304 1.00 96.69 264 THR A C 1
ATOM 2021 O O . THR A 1 264 ? -8.261 -2.951 27.465 1.00 96.69 264 THR A O 1
ATOM 2024 N N . ALA A 1 265 ? -6.779 -2.125 25.983 1.00 93.38 265 ALA A N 1
ATOM 2025 C CA . ALA A 1 265 ? -5.740 -1.779 26.948 1.00 93.38 265 ALA A CA 1
ATOM 2026 C C . ALA A 1 265 ? -5.366 -0.284 26.944 1.00 93.38 265 ALA A C 1
ATOM 2028 O O . ALA A 1 265 ? -5.645 0.471 26.009 1.00 93.38 265 ALA A O 1
ATOM 2029 N N . GLY A 1 266 ? -4.713 0.147 28.025 1.00 94.31 266 GLY A N 1
ATOM 2030 C CA . GLY A 1 266 ? -4.172 1.497 28.176 1.00 94.31 266 GLY A CA 1
ATOM 2031 C C . GLY A 1 266 ? -5.215 2.597 28.446 1.00 94.31 266 GLY A C 1
ATOM 2032 O O . GLY A 1 266 ? -6.385 2.317 28.710 1.00 94.31 266 GLY A O 1
ATOM 2033 N N . PRO A 1 267 ? -4.814 3.883 28.368 1.00 93.44 267 PRO A N 1
ATOM 2034 C CA . PRO A 1 267 ? -5.647 5.025 28.774 1.00 93.44 267 PRO A CA 1
ATOM 2035 C C . PRO A 1 267 ? -6.931 5.234 27.959 1.00 93.44 267 PRO A C 1
ATOM 2037 O O . PRO A 1 267 ? -7.762 6.060 28.322 1.00 93.44 267 PRO A O 1
ATOM 2040 N N . ARG A 1 268 ? -7.077 4.536 26.826 1.00 93.50 268 ARG A N 1
ATOM 2041 C CA . ARG A 1 268 ? -8.245 4.619 25.935 1.00 93.50 268 ARG A CA 1
ATOM 2042 C C . ARG A 1 268 ? -9.028 3.305 25.863 1.00 93.50 268 ARG A C 1
ATOM 2044 O O . ARG A 1 268 ? -9.843 3.144 24.955 1.00 93.50 268 ARG A O 1
ATOM 2051 N N . ALA A 1 269 ? -8.804 2.384 26.803 1.00 95.62 269 ALA A N 1
ATOM 2052 C CA . ALA A 1 269 ? -9.548 1.132 26.890 1.00 95.62 269 ALA A CA 1
ATOM 2053 C C . ALA A 1 269 ? -11.071 1.372 26.864 1.00 95.62 269 ALA A C 1
ATOM 2055 O O . ALA A 1 269 ? -11.587 2.329 27.439 1.00 95.62 269 ALA A O 1
ATOM 2056 N N . GLY A 1 270 ? -11.789 0.520 26.136 1.00 93.12 270 GLY A N 1
ATOM 2057 C CA . GLY A 1 270 ? -13.224 0.632 25.874 1.00 93.12 270 GLY A CA 1
ATOM 2058 C C . GLY A 1 270 ? -13.596 1.555 24.709 1.00 93.12 270 GLY A C 1
ATOM 2059 O O . GLY A 1 270 ? -14.701 1.433 24.181 1.00 93.12 270 GLY A O 1
ATOM 2060 N N . SER A 1 271 ? -12.694 2.430 24.253 1.00 94.62 271 SER A N 1
ATOM 2061 C CA . SER A 1 271 ? -12.993 3.378 23.172 1.00 94.62 271 SER A CA 1
ATOM 2062 C C . SER A 1 271 ? -13.036 2.697 21.803 1.00 94.62 271 SER A C 1
ATOM 2064 O O . SER A 1 271 ? -12.207 1.839 21.490 1.00 94.62 271 SER A O 1
ATOM 2066 N N . GLY A 1 272 ? -13.977 3.128 20.959 1.00 95.38 272 GLY A N 1
ATOM 2067 C CA . GLY A 1 272 ? -13.978 2.808 19.533 1.00 95.38 272 GLY A CA 1
ATOM 2068 C C . GLY A 1 272 ? -12.843 3.523 18.797 1.00 95.38 272 GLY A C 1
ATOM 2069 O O . GLY A 1 272 ? -12.431 4.623 19.172 1.00 95.38 272 GLY A O 1
ATOM 2070 N N . ALA A 1 273 ? -12.319 2.894 17.751 1.00 96.44 273 ALA A N 1
ATOM 2071 C CA . ALA A 1 273 ? -11.271 3.441 16.901 1.00 96.44 273 ALA A CA 1
ATOM 2072 C C . ALA A 1 273 ? -11.358 2.886 15.469 1.00 96.44 273 ALA A C 1
ATOM 2074 O O . ALA A 1 273 ? -12.038 1.894 15.194 1.00 96.44 273 ALA A O 1
ATOM 2075 N N . THR A 1 274 ? -10.641 3.523 14.546 1.00 96.44 274 THR A N 1
ATOM 2076 C CA . THR A 1 274 ? -10.429 3.031 13.175 1.00 96.44 274 THR A CA 1
ATOM 2077 C C . THR A 1 274 ? -8.948 2.749 12.958 1.00 96.44 274 THR A C 1
ATOM 2079 O O . THR A 1 274 ? -8.116 3.606 13.251 1.00 96.44 274 THR A O 1
ATOM 2082 N N . ILE A 1 275 ? -8.601 1.602 12.377 1.00 97.56 275 ILE A N 1
ATOM 2083 C CA . ILE A 1 275 ? -7.244 1.361 11.867 1.00 97.56 275 ILE A CA 1
ATOM 2084 C C . ILE A 1 275 ? -6.993 2.316 10.695 1.00 97.56 275 ILE A C 1
ATOM 2086 O O . ILE A 1 275 ? -7.752 2.313 9.733 1.00 97.56 275 ILE A O 1
ATOM 2090 N N . VAL A 1 276 ? -5.944 3.133 10.743 1.00 97.56 276 VAL A N 1
ATOM 2091 C CA . VAL A 1 276 ? -5.579 4.076 9.664 1.00 97.56 276 VAL A CA 1
ATOM 2092 C C . VAL A 1 276 ? -4.275 3.704 8.956 1.00 97.56 276 VAL A C 1
ATOM 2094 O O . VAL A 1 276 ? -3.962 4.285 7.917 1.00 97.56 276 VAL A O 1
ATOM 2097 N N . GLY A 1 277 ? -3.545 2.725 9.491 1.00 97.69 277 GLY A N 1
ATOM 2098 C CA . GLY A 1 277 ? -2.356 2.133 8.889 1.00 97.69 277 GLY A CA 1
ATOM 2099 C C . GLY A 1 277 ? -1.820 0.973 9.726 1.00 97.69 277 GLY A C 1
ATOM 2100 O O . GLY A 1 277 ? -2.240 0.778 10.868 1.00 97.69 277 GLY A O 1
ATOM 2101 N N . ALA A 1 278 ? -0.871 0.233 9.173 1.00 98.19 278 ALA A N 1
ATOM 2102 C CA . ALA A 1 278 ? -0.167 -0.854 9.848 1.00 98.19 278 ALA A CA 1
ATOM 2103 C C . ALA A 1 278 ? 1.339 -0.565 9.938 1.00 98.19 278 ALA A C 1
ATOM 2105 O O . ALA A 1 278 ? 1.896 0.175 9.123 1.00 98.19 278 ALA A O 1
ATOM 2106 N N . ILE A 1 279 ? 1.990 -1.127 10.953 1.00 98.19 279 ILE A N 1
ATOM 2107 C CA . ILE A 1 279 ? 3.444 -1.154 11.120 1.00 98.19 279 ILE A CA 1
ATOM 2108 C C . ILE A 1 279 ? 3.892 -2.579 10.826 1.00 98.19 279 ILE A C 1
ATOM 2110 O O . ILE A 1 279 ? 3.333 -3.535 11.362 1.00 98.19 279 ILE A O 1
ATOM 2114 N N . TRP A 1 280 ? 4.899 -2.717 9.973 1.00 97.69 280 TRP A N 1
ATOM 2115 C CA . TRP A 1 280 ? 5.310 -4.004 9.431 1.00 97.69 280 TRP A CA 1
ATOM 2116 C C . TRP A 1 280 ? 6.769 -4.305 9.746 1.00 97.69 280 TRP A C 1
ATOM 2118 O O . TRP A 1 280 ? 7.612 -3.411 9.711 1.00 97.69 280 TRP A O 1
ATOM 2128 N N . GLY A 1 281 ? 7.056 -5.580 10.001 1.00 96.44 281 GLY A N 1
ATOM 2129 C CA . GLY A 1 281 ? 8.404 -6.126 9.892 1.00 96.44 281 GLY A CA 1
ATOM 2130 C C . GLY A 1 281 ? 8.726 -6.519 8.449 1.00 96.44 281 GLY A C 1
ATOM 2131 O O . GLY A 1 281 ? 7.963 -6.234 7.525 1.00 96.44 281 GLY A O 1
ATOM 2132 N N . LEU A 1 282 ? 9.852 -7.212 8.257 1.00 94.06 282 LEU A N 1
ATOM 2133 C CA . LEU A 1 282 ? 10.253 -7.733 6.945 1.00 94.06 282 LEU A CA 1
ATOM 2134 C C . LEU A 1 282 ? 9.370 -8.900 6.472 1.00 94.06 282 LEU A C 1
ATOM 2136 O O . LEU A 1 282 ? 9.213 -9.100 5.275 1.00 94.06 282 LEU A O 1
ATOM 2140 N N . THR A 1 283 ? 8.790 -9.669 7.392 1.00 92.62 283 THR A N 1
ATOM 2141 C CA . THR A 1 283 ? 7.926 -10.821 7.086 1.00 92.62 283 THR A CA 1
ATOM 2142 C C . THR A 1 283 ? 6.787 -10.911 8.098 1.00 92.62 283 THR A C 1
ATOM 2144 O O . THR A 1 283 ? 6.906 -10.361 9.197 1.00 92.62 283 THR A O 1
ATOM 2147 N N . GLY A 1 284 ? 5.706 -11.607 7.735 1.00 93.06 284 GLY A N 1
ATOM 2148 C CA . GLY A 1 284 ? 4.622 -11.938 8.654 1.00 93.06 284 GLY A CA 1
ATOM 2149 C C . GLY A 1 284 ? 3.544 -10.853 8.808 1.00 93.06 284 GLY A C 1
ATOM 2150 O O . GLY A 1 284 ? 3.505 -9.882 8.031 1.00 93.06 284 GLY A O 1
ATOM 2151 N N . PRO A 1 285 ? 2.655 -11.019 9.809 1.00 94.94 285 PRO A N 1
ATOM 2152 C CA . PRO A 1 285 ? 1.551 -10.100 10.083 1.00 94.94 285 PRO A CA 1
ATOM 2153 C C . PRO A 1 285 ? 2.042 -8.715 10.544 1.00 94.94 285 PRO A C 1
ATOM 2155 O O . PRO A 1 285 ? 3.227 -8.528 10.842 1.00 94.94 285 PRO A O 1
ATOM 2158 N N . PRO A 1 286 ? 1.145 -7.714 10.631 1.00 97.12 286 PRO A N 1
ATOM 2159 C CA . PRO A 1 286 ? 1.466 -6.426 11.238 1.00 97.12 286 PRO A CA 1
ATOM 2160 C C . PRO A 1 286 ? 2.013 -6.578 12.661 1.00 97.12 286 PRO A C 1
ATOM 2162 O O . PRO A 1 286 ? 1.432 -7.287 13.478 1.00 97.12 286 PRO A O 1
ATOM 2165 N N . LEU A 1 287 ? 3.094 -5.858 12.969 1.00 97.19 287 LEU A N 1
ATOM 2166 C CA . LEU A 1 287 ? 3.657 -5.782 14.323 1.00 97.19 287 LEU A CA 1
ATOM 2167 C C . LEU A 1 287 ? 2.798 -4.905 15.237 1.00 97.19 287 LEU A C 1
ATOM 2169 O O . LEU A 1 287 ? 2.752 -5.111 16.441 1.00 97.19 287 LEU A O 1
ATOM 2173 N N . ALA A 1 288 ? 2.156 -3.891 14.658 1.00 98.12 288 ALA A N 1
ATOM 2174 C CA . ALA A 1 288 ? 1.267 -2.972 15.350 1.00 98.12 288 ALA A CA 1
ATOM 2175 C C . ALA A 1 288 ? 0.353 -2.262 14.351 1.00 98.12 288 ALA A C 1
ATOM 2177 O O . ALA A 1 288 ? 0.622 -2.216 13.146 1.00 98.12 288 ALA A O 1
ATOM 2178 N N . TYR A 1 289 ? -0.706 -1.644 14.859 1.00 98.50 289 TYR A N 1
ATOM 2179 C CA . TYR A 1 289 ? -1.584 -0.788 14.075 1.00 98.50 289 TYR A CA 1
ATOM 2180 C C . TYR A 1 289 ? -1.454 0.668 14.497 1.00 98.50 289 TYR A C 1
ATOM 2182 O O . TYR A 1 289 ? -1.394 0.996 15.680 1.00 98.50 289 TYR A O 1
ATOM 2190 N N . ARG A 1 290 ? -1.486 1.565 13.508 1.00 98.25 290 ARG A N 1
ATOM 2191 C CA . ARG A 1 290 ? -1.806 2.973 13.739 1.00 98.25 290 ARG A CA 1
ATOM 2192 C C . ARG A 1 290 ? -3.326 3.073 13.770 1.00 98.25 290 ARG A C 1
ATOM 2194 O O . ARG A 1 290 ? -3.981 2.858 12.749 1.00 98.25 290 ARG A O 1
ATOM 2201 N N . VAL A 1 291 ? -3.886 3.384 14.931 1.00 97.69 291 VAL A N 1
ATOM 2202 C CA . VAL A 1 291 ? -5.332 3.507 15.141 1.00 97.69 291 VAL A CA 1
ATOM 2203 C C . VAL A 1 291 ? -5.692 4.940 15.479 1.00 97.69 291 VAL A C 1
ATOM 2205 O O . VAL A 1 291 ? -4.976 5.615 16.209 1.00 97.69 291 VAL A O 1
ATOM 2208 N N . HIS A 1 292 ? -6.810 5.415 14.951 1.00 97.31 292 HIS A N 1
ATOM 2209 C CA . HIS A 1 292 ? -7.368 6.718 15.270 1.00 97.31 292 HIS A CA 1
ATOM 2210 C C . HIS A 1 292 ? -8.586 6.521 16.175 1.00 97.31 292 HIS A C 1
ATOM 2212 O O . HIS A 1 292 ? -9.633 6.084 15.684 1.00 97.31 292 HIS A O 1
ATOM 2218 N N . PRO A 1 293 ? -8.473 6.802 17.486 1.00 96.81 293 PRO A N 1
ATOM 2219 C CA . PRO A 1 293 ? -9.602 6.679 18.399 1.00 96.81 293 PRO A CA 1
ATOM 2220 C C . PRO A 1 293 ? -10.689 7.690 18.065 1.00 96.81 293 PRO A C 1
ATOM 2222 O O . PRO A 1 293 ? -10.397 8.799 17.607 1.00 96.81 293 PRO A O 1
ATOM 2225 N N . ASP A 1 294 ? -11.940 7.305 18.288 1.00 94.56 294 ASP A N 1
ATOM 2226 C CA . ASP A 1 294 ? -13.076 8.174 18.015 1.00 94.56 294 ASP A CA 1
ATOM 2227 C C . ASP A 1 294 ? -12.971 9.458 18.837 1.00 94.56 294 ASP A C 1
ATOM 2229 O O . ASP A 1 294 ? -12.601 9.431 20.012 1.00 94.56 294 ASP A O 1
ATOM 2233 N N . ARG A 1 295 ? -13.309 10.594 18.213 1.00 89.38 295 ARG A N 1
ATOM 2234 C CA . ARG A 1 295 ? -13.259 11.937 18.829 1.00 89.38 295 ARG A CA 1
ATOM 2235 C C . ARG A 1 295 ? -11.860 12.388 19.274 1.00 89.38 295 ARG A C 1
ATOM 2237 O O . ARG A 1 295 ? -11.738 13.433 19.907 1.00 89.38 295 ARG A O 1
ATOM 2244 N N . SER A 1 296 ? -10.807 11.639 18.949 1.00 92.44 296 SER A N 1
ATOM 2245 C CA . SER A 1 296 ? -9.430 12.096 19.134 1.00 92.44 296 SER A CA 1
ATOM 2246 C C . SER A 1 296 ? -8.980 12.955 17.953 1.00 92.44 296 SER A C 1
ATOM 2248 O O . SER A 1 296 ? -9.539 12.858 16.868 1.00 92.44 296 SER A O 1
ATOM 2250 N N . GLN A 1 297 ? -7.956 13.784 18.151 1.00 89.62 297 GLN A N 1
ATOM 2251 C CA . GLN A 1 297 ? -7.288 14.509 17.061 1.00 89.62 297 GLN A CA 1
ATOM 2252 C C . GLN A 1 297 ? -6.043 13.777 16.540 1.00 89.62 297 GLN A C 1
ATOM 2254 O O . GLN A 1 297 ? -5.491 14.159 15.513 1.00 89.62 297 GLN A O 1
ATOM 2259 N N . ALA A 1 298 ? -5.580 12.748 17.255 1.00 93.44 298 ALA A N 1
ATOM 2260 C CA . ALA A 1 298 ? -4.324 12.074 16.963 1.00 93.44 298 ALA A CA 1
ATOM 2261 C C . ALA A 1 298 ? -4.485 10.554 16.959 1.00 93.44 298 ALA A C 1
ATOM 2263 O O . ALA A 1 298 ? -5.147 9.967 17.827 1.00 93.44 298 ALA A O 1
ATOM 2264 N N . ALA A 1 299 ? -3.815 9.925 15.994 1.00 96.00 299 ALA A N 1
ATOM 2265 C CA . ALA A 1 299 ? -3.631 8.486 15.969 1.00 96.00 299 ALA A CA 1
ATOM 2266 C C . ALA A 1 299 ? -2.646 8.042 17.062 1.00 96.00 299 ALA A C 1
ATOM 2268 O O . ALA A 1 299 ? -1.744 8.783 17.449 1.00 96.00 299 ALA A O 1
ATOM 2269 N N . ILE A 1 300 ? -2.817 6.813 17.533 1.00 97.06 300 ILE A N 1
ATOM 2270 C CA . ILE A 1 300 ? -1.917 6.127 18.459 1.00 97.06 300 ILE A CA 1
ATOM 2271 C C . ILE A 1 300 ? -1.441 4.821 17.824 1.00 97.06 300 ILE A C 1
ATOM 2273 O O . ILE A 1 300 ? -2.052 4.321 16.877 1.00 97.06 300 ILE A O 1
ATOM 2277 N N . VAL A 1 301 ? -0.354 4.268 18.348 1.00 97.94 301 VAL A N 1
ATOM 2278 C CA . VAL A 1 301 ? 0.093 2.914 18.013 1.00 97.94 301 VAL A CA 1
ATOM 2279 C C . VAL A 1 301 ? -0.503 1.951 19.033 1.00 97.94 301 VAL A C 1
ATOM 2281 O O . VAL A 1 301 ? -0.476 2.242 20.226 1.00 97.94 301 VAL A O 1
ATOM 2284 N N . ALA A 1 302 ? -1.060 0.840 18.563 1.00 97.75 302 ALA A N 1
ATOM 2285 C CA . ALA A 1 302 ? -1.623 -0.211 19.399 1.00 97.75 302 ALA A CA 1
ATOM 2286 C C . ALA A 1 302 ? -1.136 -1.584 18.927 1.00 97.75 302 ALA A C 1
ATOM 2288 O O . ALA A 1 302 ? -1.005 -1.816 17.719 1.00 97.75 302 ALA A O 1
ATOM 2289 N N . ASP A 1 303 ? -0.885 -2.472 19.885 1.00 97.50 303 ASP A N 1
ATOM 2290 C CA . ASP A 1 303 ? -0.601 -3.879 19.621 1.00 97.50 303 ASP A CA 1
ATOM 2291 C C . ASP A 1 303 ? -1.850 -4.561 19.020 1.00 97.50 303 ASP A C 1
ATOM 2293 O O . ASP A 1 303 ? -2.974 -4.211 19.403 1.00 97.50 303 ASP A O 1
ATOM 2297 N N . PRO A 1 304 ? -1.719 -5.499 18.063 1.00 96.62 304 PRO A N 1
ATOM 2298 C CA . PRO A 1 304 ? -2.865 -6.232 17.531 1.00 96.62 304 PRO A CA 1
ATOM 2299 C C . PRO A 1 304 ? -3.691 -6.976 18.597 1.00 96.62 304 PRO A C 1
ATOM 2301 O O . PRO A 1 304 ? -4.903 -7.118 18.415 1.00 96.62 304 PRO A O 1
ATOM 2304 N N . ASP A 1 305 ? -3.082 -7.422 19.700 1.00 94.94 305 ASP A N 1
ATOM 2305 C CA . ASP A 1 305 ? -3.783 -8.084 20.810 1.00 94.94 305 ASP A CA 1
ATOM 2306 C C . ASP A 1 305 ? -4.559 -7.098 21.710 1.00 94.94 305 ASP A C 1
ATOM 2308 O O . ASP A 1 305 ? -5.519 -7.490 22.382 1.00 94.94 305 ASP A O 1
ATOM 2312 N N . ASP A 1 306 ? -4.239 -5.801 21.641 1.00 96.69 306 ASP A N 1
ATOM 2313 C CA . ASP A 1 306 ? -4.934 -4.721 22.358 1.00 96.69 306 ASP A CA 1
ATOM 2314 C C . ASP A 1 306 ? -6.157 -4.171 21.597 1.00 96.69 306 ASP A C 1
ATOM 2316 O O . ASP A 1 306 ? -6.759 -3.154 21.973 1.00 96.69 306 ASP A O 1
ATOM 2320 N N . LEU A 1 307 ? -6.527 -4.817 20.490 1.00 96.50 307 LEU A N 1
ATOM 2321 C CA . LEU A 1 307 ? -7.596 -4.384 19.603 1.00 96.50 307 LEU A CA 1
ATOM 2322 C C . LEU A 1 307 ? -8.587 -5.516 19.359 1.00 96.50 307 LEU A C 1
ATOM 2324 O O . LEU A 1 307 ? -8.223 -6.620 18.967 1.00 96.50 307 LEU A O 1
ATOM 2328 N N . ILE A 1 308 ? -9.872 -5.211 19.501 1.00 94.62 308 ILE A N 1
ATOM 2329 C CA . ILE A 1 308 ? -10.964 -6.106 19.114 1.00 94.62 308 ILE A CA 1
ATOM 2330 C C . ILE A 1 308 ? -11.627 -5.558 17.862 1.00 94.62 308 ILE A C 1
ATOM 2332 O O . ILE A 1 308 ? -12.093 -4.422 17.853 1.00 94.62 308 ILE A O 1
ATOM 2336 N N . VAL A 1 309 ? -11.708 -6.367 16.812 1.00 93.56 309 VAL A N 1
ATOM 2337 C CA . VAL A 1 309 ? -12.386 -6.015 15.564 1.00 93.56 309 VAL A CA 1
ATOM 2338 C C . VAL A 1 309 ? -13.889 -5.972 15.786 1.00 93.56 309 VAL A C 1
ATOM 2340 O O . VAL A 1 309 ? -14.489 -6.923 16.284 1.00 93.56 309 VAL A O 1
ATOM 2343 N N . LEU A 1 310 ? -14.501 -4.862 15.380 1.00 91.00 310 LEU A N 1
ATOM 2344 C CA . LEU A 1 310 ? -15.936 -4.646 15.474 1.00 91.00 310 LEU A CA 1
ATOM 2345 C C . LEU A 1 310 ? -16.596 -5.065 14.159 1.00 91.00 310 LEU A C 1
ATOM 2347 O O . LEU A 1 310 ? -16.466 -4.383 13.137 1.00 91.00 310 LEU A O 1
ATOM 2351 N N . THR A 1 311 ? -17.331 -6.177 14.175 1.00 80.94 311 THR A N 1
ATOM 2352 C CA . THR A 1 311 ? -18.223 -6.542 13.070 1.00 80.94 311 THR A CA 1
ATOM 2353 C C . THR A 1 311 ? -19.393 -5.565 13.042 1.00 80.94 311 THR A C 1
ATOM 2355 O O . THR A 1 311 ? -20.100 -5.406 14.036 1.00 80.94 311 THR A O 1
ATOM 2358 N N . ARG A 1 312 ? -19.619 -4.898 11.905 1.00 67.19 312 ARG A N 1
ATOM 2359 C CA . ARG A 1 312 ? -20.801 -4.050 11.682 1.00 67.19 312 ARG A CA 1
ATOM 2360 C C . ARG A 1 312 ? -22.052 -4.916 11.469 1.00 67.19 312 ARG A C 1
ATOM 2362 O O . ARG A 1 312 ? -22.665 -4.827 10.422 1.00 67.19 312 ARG A O 1
ATOM 2369 N N . ASP A 1 313 ? -22.418 -5.729 12.455 1.00 44.00 313 ASP A N 1
ATOM 2370 C CA . ASP A 1 313 ? -23.669 -6.494 12.470 1.00 44.00 313 ASP A CA 1
ATOM 2371 C C . ASP A 1 313 ? -24.325 -6.409 13.848 1.00 44.00 313 ASP A C 1
ATOM 2373 O O . ASP A 1 313 ? -24.305 -7.333 14.651 1.00 44.00 313 ASP A O 1
ATOM 2377 N N . SER A 1 314 ? -24.886 -5.233 14.106 1.00 38.03 314 SER A N 1
ATOM 2378 C CA . SER A 1 314 ? -26.231 -5.061 14.654 1.00 38.03 314 SER A CA 1
ATOM 2379 C C . SER A 1 314 ? -26.470 -3.558 14.699 1.00 38.03 314 SER A C 1
ATOM 2381 O O . SER A 1 314 ? -25.996 -2.866 15.603 1.00 38.03 314 SER A O 1
ATOM 2383 N N . GLY A 1 315 ? -27.185 -3.026 13.703 1.00 37.69 315 GLY A N 1
ATOM 2384 C CA . GLY A 1 315 ? -27.885 -1.763 13.927 1.00 37.69 315 GLY A CA 1
ATOM 2385 C C . GLY A 1 315 ? -28.698 -1.876 15.224 1.00 37.69 315 GLY A C 1
ATOM 2386 O O . GLY A 1 315 ? -29.039 -3.000 15.612 1.00 37.69 315 GLY A O 1
ATOM 2387 N N . PRO A 1 316 ? -28.988 -0.766 15.925 1.00 36.25 316 PRO A N 1
ATOM 2388 C CA . PRO A 1 316 ? -29.904 -0.835 17.051 1.00 36.25 316 PRO A CA 1
ATOM 2389 C C . PRO A 1 316 ? -31.159 -1.549 16.555 1.00 36.25 316 PRO A C 1
ATOM 2391 O O . PRO A 1 316 ? -31.772 -1.111 15.580 1.00 36.25 316 PRO A O 1
ATOM 2394 N N . SER A 1 317 ? -31.482 -2.692 17.168 1.00 40.00 317 SER A N 1
ATOM 2395 C CA . SER A 1 317 ? -32.809 -3.280 17.052 1.00 40.00 317 SER A CA 1
ATOM 2396 C C . SER A 1 317 ? -33.759 -2.130 17.323 1.00 40.00 317 SER A C 1
ATOM 2398 O O . SER A 1 317 ? -33.746 -1.592 18.431 1.00 40.00 317 SER A O 1
ATOM 2400 N N . ALA A 1 318 ? -34.488 -1.683 16.301 1.00 36.66 318 ALA A N 1
ATOM 2401 C CA . ALA A 1 318 ? -35.568 -0.742 16.494 1.00 36.66 318 ALA A CA 1
ATOM 2402 C C . ALA A 1 318 ? -36.483 -1.410 17.516 1.00 36.66 318 ALA A C 1
ATOM 2404 O O . ALA A 1 318 ? -37.121 -2.419 17.217 1.00 36.66 318 ALA A O 1
ATOM 2405 N N . VAL A 1 319 ? -36.434 -0.937 18.759 1.00 38.84 319 VAL A N 1
ATOM 2406 C CA . VAL A 1 319 ? -37.433 -1.289 19.754 1.00 38.84 319 VAL A CA 1
ATOM 2407 C C . VAL A 1 319 ? -38.731 -0.785 19.136 1.00 38.84 319 VAL A C 1
ATOM 2409 O O . VAL A 1 319 ? -38.807 0.414 18.855 1.00 38.84 319 VAL A O 1
ATOM 2412 N N . PRO A 1 320 ? -39.701 -1.657 18.813 1.00 37.38 320 PRO A N 1
ATOM 2413 C CA . PRO A 1 320 ? -40.983 -1.177 18.348 1.00 37.38 320 PRO A CA 1
ATOM 2414 C C . PRO A 1 320 ? -41.552 -0.353 19.496 1.00 37.38 320 PRO A C 1
ATOM 2416 O O . PRO A 1 320 ? -41.799 -0.874 20.584 1.00 37.38 320 PRO A O 1
ATOM 2419 N N . THR A 1 321 ? -41.679 0.950 19.275 1.00 40.53 321 THR A N 1
ATOM 2420 C CA . THR A 1 321 ? -42.457 1.824 20.136 1.00 40.53 321 THR A CA 1
ATOM 2421 C C . THR A 1 321 ? -43.864 1.236 20.153 1.00 40.53 321 THR A C 1
ATOM 2423 O O . THR A 1 321 ? -44.569 1.293 19.148 1.00 40.53 321 THR A O 1
ATOM 2426 N N . GLN A 1 322 ? -44.239 0.573 21.247 1.00 40.84 322 GLN A N 1
ATOM 2427 C CA . GLN A 1 322 ? -45.639 0.280 21.510 1.00 40.84 322 GLN A CA 1
ATOM 2428 C C . GLN A 1 322 ? -46.304 1.632 21.763 1.00 40.84 322 GLN A C 1
ATOM 2430 O O . GLN A 1 322 ? -46.022 2.283 22.768 1.00 40.84 322 GLN A O 1
ATOM 2435 N N . GLU A 1 323 ? -47.101 2.081 20.797 1.00 44.09 323 GLU A N 1
ATOM 2436 C CA . GLU A 1 323 ? -48.087 3.129 21.033 1.00 44.09 323 GLU A CA 1
ATOM 2437 C C . GLU A 1 323 ? -49.084 2.620 22.082 1.00 44.09 323 GLU A C 1
ATOM 2439 O O . GLU A 1 323 ? -49.525 1.468 22.030 1.00 44.09 323 GLU A O 1
ATOM 2444 N N . VAL A 1 324 ? -49.334 3.485 23.066 1.00 53.25 324 VAL A N 1
ATOM 2445 C CA . VAL A 1 324 ? -50.322 3.342 24.143 1.00 53.25 324 VAL A CA 1
ATOM 2446 C C . VAL A 1 324 ? -51.697 3.719 23.615 1.00 53.25 324 VAL A C 1
ATOM 2448 O O . VAL A 1 324 ? -51.767 4.738 22.891 1.00 53.25 324 VAL A O 1
#

pLDDT: mean 85.84, std 18.48, range [36.25, 98.81]

Radius of gyration: 29.53 Å; Cα contacts (8 Å, |Δi|>4): 485; chains: 1; bounding box: 71×107×88 Å